Protein AF-D7GYG3-F1 (afdb_monomer)

Foldseek 3Di:
DPPPPVPPPLAVVLVVPDPDDDDDDDQDPCVQCDDDDNVSNLVCLLVSLLVVLVVVVVVVVVPDQADEQEAAASGLFSLLSVLLNNPPDAHAEYERQQYFCVPPVPPDSSRGAAQNSHLFYEYEAQQDPPGGPPDDRTQEYEQEVLRRAAAQLVPDPCNRVVRRVVSSVLQSLQSHDPQFFWWAADQASVCVVVPNGDHDPPIFGDHDPTDRVDGHYTYTYFANDPVTRDHRDDDDPVVRVVVNVVVVVVVVVVVVVVVVVVCPVVVVVVVVVVVVVVVVVVVVVVVVVVVVVVVVVPPPD

InterPro domains:
  IPR000734 Triacylglycerol lipase family [PTHR11610] (16-258)
  IPR013818 Lipase [PF00151] (16-209)
  IPR029058 Alpha/Beta hydrolase fold [G3DSA:3.40.50.1820] (3-229)
  IPR029058 Alpha/Beta hydrolase fold [SSF53474] (8-229)

Structure (mmCIF, N/CA/C/O backbone):
data_AF-D7GYG3-F1
#
_entry.id   AF-D7GYG3-F1
#
loop_
_atom_site.group_PDB
_atom_site.id
_atom_site.type_symbol
_atom_site.label_atom_id
_atom_site.label_alt_id
_atom_site.label_comp_id
_atom_site.label_asym_id
_atom_site.label_entity_id
_atom_site.label_seq_id
_atom_site.pdbx_PDB_ins_code
_atom_site.Cartn_x
_atom_site.Cartn_y
_atom_site.Cartn_z
_atom_site.occupancy
_atom_site.B_iso_or_equiv
_atom_site.auth_seq_id
_atom_site.auth_comp_id
_atom_site.auth_asym_id
_atom_site.auth_atom_id
_atom_site.pdbx_PDB_model_num
ATOM 1 N N . MET A 1 1 ? -2.012 -31.570 -11.028 1.00 30.88 1 MET A N 1
ATOM 2 C CA . MET A 1 1 ? -1.372 -31.302 -9.724 1.00 30.88 1 MET A CA 1
ATOM 3 C C . MET A 1 1 ? -0.830 -29.876 -9.708 1.00 30.88 1 MET A C 1
ATOM 5 O O . MET A 1 1 ? 0.334 -29.675 -9.998 1.00 30.88 1 MET A O 1
ATOM 9 N N . ALA A 1 2 ? -1.675 -28.885 -9.413 1.00 27.16 2 ALA A N 1
ATOM 10 C CA . ALA A 1 2 ? -1.250 -27.505 -9.163 1.00 27.16 2 ALA A CA 1
ATOM 11 C C . ALA A 1 2 ? -1.462 -27.238 -7.668 1.00 27.16 2 ALA A C 1
ATOM 13 O O . ALA A 1 2 ? -2.476 -26.688 -7.255 1.00 27.16 2 ALA A O 1
ATOM 14 N N . LYS A 1 3 ? -0.563 -27.805 -6.857 1.00 25.56 3 LYS A N 1
ATOM 15 C CA . LYS A 1 3 ? -0.575 -27.739 -5.388 1.00 25.56 3 LYS A CA 1
ATOM 16 C C . LYS A 1 3 ? 0.488 -26.781 -4.844 1.00 25.56 3 LYS A C 1
ATOM 18 O O . LYS A 1 3 ? 0.794 -26.824 -3.663 1.00 25.56 3 LYS A O 1
ATOM 23 N N . GLU A 1 4 ? 0.996 -25.892 -5.687 1.00 29.58 4 GLU A N 1
ATOM 24 C CA . GLU A 1 4 ? 1.681 -24.684 -5.248 1.00 29.58 4 GLU A CA 1
ATOM 25 C C . GLU A 1 4 ? 0.689 -23.539 -5.391 1.00 29.58 4 GLU A C 1
ATOM 27 O O . GLU A 1 4 ? 0.629 -22.827 -6.393 1.00 29.58 4 GLU A O 1
ATOM 32 N N . ALA A 1 5 ? -0.160 -23.402 -4.373 1.00 32.31 5 ALA A N 1
ATOM 33 C CA . ALA A 1 5 ? -0.683 -22.092 -4.055 1.00 32.31 5 ALA A CA 1
ATOM 34 C C . ALA A 1 5 ? 0.545 -21.193 -3.878 1.00 32.31 5 ALA A C 1
ATOM 36 O O . ALA A 1 5 ? 1.313 -21.396 -2.939 1.00 32.31 5 ALA A O 1
ATOM 37 N N . LEU A 1 6 ? 0.757 -20.256 -4.807 1.00 37.16 6 LEU A N 1
ATOM 38 C CA . LEU A 1 6 ? 1.587 -19.075 -4.581 1.00 37.16 6 LEU A CA 1
ATOM 39 C C . LEU A 1 6 ? 1.311 -18.632 -3.141 1.00 37.16 6 LEU A C 1
ATOM 41 O O . LEU A 1 6 ? 0.162 -18.302 -2.859 1.00 37.16 6 LEU A O 1
ATOM 45 N N . ASN A 1 7 ? 2.296 -18.753 -2.243 1.00 39.91 7 ASN A N 1
ATOM 46 C CA . ASN A 1 7 ? 2.179 -18.515 -0.801 1.00 39.91 7 ASN A CA 1
ATOM 47 C C . ASN A 1 7 ? 1.181 -17.382 -0.508 1.00 39.91 7 ASN A C 1
ATOM 49 O O . ASN A 1 7 ? 1.524 -16.208 -0.618 1.00 39.91 7 ASN A O 1
ATOM 53 N N . ILE A 1 8 ? -0.064 -17.723 -0.151 1.00 43.16 8 ILE A N 1
ATOM 54 C CA . ILE A 1 8 ? -1.188 -16.766 -0.068 1.00 43.16 8 ILE A CA 1
ATOM 55 C C . ILE A 1 8 ? -0.987 -15.742 1.064 1.00 43.16 8 ILE A C 1
ATOM 57 O O . ILE A 1 8 ? -1.823 -14.872 1.288 1.00 43.16 8 ILE A O 1
ATOM 61 N N . ARG A 1 9 ? 0.111 -15.811 1.824 1.00 58.97 9 ARG A N 1
ATOM 62 C CA . ARG A 1 9 ? 0.309 -14.978 3.009 1.00 58.97 9 ARG A CA 1
ATOM 63 C C . ARG A 1 9 ? 1.782 -14.617 3.207 1.00 58.97 9 ARG A C 1
ATOM 65 O O . ARG A 1 9 ? 2.365 -15.097 4.175 1.00 58.97 9 ARG A O 1
ATOM 72 N N . PRO A 1 10 ? 2.354 -13.713 2.391 1.00 60.81 10 PRO A N 1
ATOM 73 C CA . PRO A 1 10 ? 3.654 -13.104 2.683 1.00 60.81 10 PRO A CA 1
ATOM 74 C C . PRO A 1 10 ? 3.589 -12.187 3.918 1.00 60.81 10 PRO A C 1
ATOM 76 O O . PRO A 1 10 ? 4.437 -11.343 4.102 1.00 60.81 10 PRO A O 1
ATOM 79 N N . PHE A 1 11 ? 2.525 -12.238 4.718 1.00 70.75 11 PHE A N 1
ATOM 80 C CA . PHE A 1 11 ? 2.392 -11.435 5.928 1.00 70.75 11 PHE A CA 1
ATOM 81 C C . PHE A 1 11 ? 2.518 -12.291 7.184 1.00 70.75 11 PHE A C 1
ATOM 83 O O . PHE A 1 11 ? 2.882 -11.777 8.236 1.00 70.75 11 PHE A O 1
ATOM 90 N N . ILE A 1 12 ? 2.160 -13.581 7.111 1.00 70.31 12 ILE A N 1
ATOM 91 C CA . ILE A 1 12 ? 2.126 -14.439 8.299 1.00 70.31 12 ILE A CA 1
ATOM 92 C C . ILE A 1 12 ? 3.542 -14.586 8.867 1.00 70.31 12 ILE A C 1
ATOM 94 O O . ILE A 1 12 ? 3.750 -14.113 9.982 1.00 70.31 12 ILE A O 1
ATOM 98 N N . PRO A 1 13 ? 4.518 -15.173 8.149 1.00 70.50 13 PRO A N 1
ATOM 99 C CA . PRO A 1 13 ? 5.874 -15.333 8.681 1.00 70.50 13 PRO A CA 1
ATOM 100 C C . PRO A 1 13 ? 6.480 -14.030 9.228 1.00 70.50 13 PRO A C 1
ATOM 102 O O . PRO A 1 13 ? 7.143 -14.018 10.261 1.00 70.50 13 PRO A O 1
ATOM 105 N N . GLU A 1 14 ? 6.205 -12.923 8.555 1.00 77.81 14 GLU A N 1
ATOM 106 C CA . GLU A 1 14 ? 6.767 -11.603 8.785 1.00 77.81 14 GLU A CA 1
ATOM 107 C C . GLU A 1 14 ? 6.197 -10.977 10.060 1.00 77.81 14 GLU A C 1
ATOM 109 O O . GLU A 1 14 ? 6.961 -10.505 10.904 1.00 77.81 14 GLU A O 1
ATOM 114 N N . TYR A 1 15 ? 4.874 -11.032 10.262 1.00 77.56 15 TYR A N 1
ATOM 115 C CA . TYR A 1 15 ? 4.258 -10.586 11.513 1.00 77.56 15 TYR A CA 1
ATOM 116 C C . TYR A 1 15 ? 4.543 -11.542 12.681 1.00 77.56 15 TYR A C 1
ATOM 118 O O . TYR A 1 15 ? 4.686 -11.064 13.804 1.00 77.56 15 TYR A O 1
ATOM 126 N N . PHE A 1 16 ? 4.682 -12.854 12.450 1.00 74.69 16 PHE A N 1
ATOM 127 C CA . PHE A 1 16 ? 5.069 -13.815 13.498 1.00 74.69 16 PHE A CA 1
ATOM 128 C C . PHE A 1 16 ? 6.505 -13.606 13.997 1.00 74.69 16 PHE A C 1
ATOM 130 O O . PHE A 1 16 ? 6.794 -13.884 15.157 1.00 74.69 16 PHE A O 1
ATOM 137 N N . ASN A 1 17 ? 7.393 -13.077 13.153 1.00 73.19 17 ASN A N 1
ATOM 138 C CA . ASN A 1 17 ? 8.755 -12.715 13.545 1.00 73.19 17 ASN A CA 1
ATOM 139 C C . ASN A 1 17 ? 8.835 -11.411 14.357 1.00 73.19 17 ASN A C 1
ATOM 141 O O . ASN A 1 17 ? 9.921 -11.021 14.793 1.00 73.19 17 ASN A O 1
ATOM 145 N N . ARG A 1 18 ? 7.713 -10.713 14.573 1.00 74.38 18 ARG A N 1
ATOM 146 C CA . ARG A 1 18 ? 7.681 -9.521 15.423 1.00 74.38 18 ARG A CA 1
ATOM 147 C C . ARG A 1 18 ? 7.576 -9.893 16.896 1.00 74.38 18 ARG A C 1
ATOM 149 O O . ARG A 1 18 ? 6.973 -10.884 17.279 1.00 74.38 18 ARG A O 1
ATOM 156 N N . THR A 1 19 ? 8.079 -8.999 17.738 1.00 63.03 19 THR A N 1
ATOM 157 C CA . THR A 1 19 ? 7.968 -9.072 19.202 1.00 63.03 19 THR A CA 1
ATOM 158 C C . THR A 1 19 ? 6.671 -8.461 19.749 1.00 63.03 19 THR A C 1
ATOM 160 O O . THR A 1 19 ? 6.527 -8.319 20.960 1.00 63.03 19 THR A O 1
ATOM 163 N N . THR A 1 20 ? 5.749 -8.029 18.881 1.00 74.38 20 THR A N 1
ATOM 164 C CA . THR A 1 20 ? 4.508 -7.341 19.270 1.00 74.38 20 THR A CA 1
ATOM 165 C C . THR A 1 20 ? 3.319 -8.290 19.190 1.00 74.38 20 THR A C 1
ATOM 167 O O . THR A 1 20 ? 3.094 -8.886 18.140 1.00 74.38 20 THR A O 1
ATOM 170 N N . ASP A 1 21 ? 2.520 -8.358 20.254 1.00 82.44 21 ASP A N 1
ATOM 171 C CA . ASP A 1 21 ? 1.259 -9.101 20.249 1.00 82.44 21 ASP A CA 1
ATOM 172 C C . ASP A 1 21 ? 0.238 -8.417 19.326 1.00 82.44 21 ASP A C 1
ATOM 174 O O . ASP A 1 21 ? -0.153 -7.264 19.539 1.00 82.44 21 ASP A O 1
ATOM 178 N N . LEU A 1 22 ? -0.195 -9.126 18.281 1.00 87.12 22 LEU A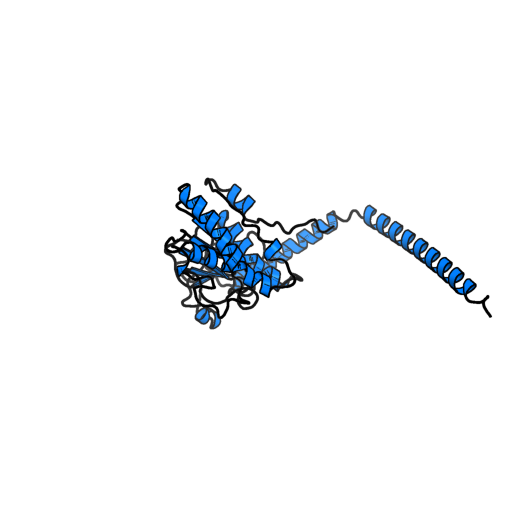 N 1
ATOM 179 C CA . LEU A 1 22 ? -1.141 -8.644 17.275 1.00 87.12 22 LEU A CA 1
ATOM 180 C C . LEU A 1 22 ? -2.255 -9.669 17.060 1.00 87.12 22 LEU A C 1
ATOM 182 O O . LEU A 1 22 ? -2.010 -10.873 17.013 1.00 87.12 22 LEU A O 1
ATOM 186 N N . ASN A 1 23 ? -3.476 -9.180 16.846 1.00 90.19 23 ASN A N 1
ATOM 187 C CA . ASN A 1 23 ? -4.570 -10.002 16.337 1.00 90.19 23 ASN A CA 1
ATOM 188 C C . ASN A 1 23 ? -4.650 -9.816 14.820 1.00 90.19 23 ASN A C 1
ATOM 190 O O . ASN A 1 23 ? -4.898 -8.706 14.352 1.00 90.19 23 ASN A O 1
ATOM 194 N N . ILE A 1 24 ? -4.444 -10.893 14.063 1.00 89.19 24 ILE A N 1
ATOM 195 C CA . ILE A 1 24 ? -4.445 -10.864 12.596 1.00 89.19 24 ILE A CA 1
ATOM 196 C C . ILE A 1 24 ? -5.685 -11.593 12.087 1.00 89.19 24 ILE A C 1
ATOM 198 O O . ILE A 1 24 ? -5.862 -12.786 12.335 1.00 89.19 24 ILE A O 1
ATOM 202 N N . PHE A 1 25 ? -6.526 -10.878 11.342 1.00 92.25 25 PHE A N 1
ATOM 203 C CA . PHE A 1 25 ? -7.735 -11.416 10.726 1.00 92.25 25 PHE A CA 1
ATOM 204 C C . PHE A 1 25 ? -7.576 -11.426 9.207 1.00 92.25 25 PHE A C 1
ATOM 206 O O . PHE A 1 25 ? -7.283 -10.397 8.602 1.00 92.25 25 PHE A O 1
ATOM 213 N N . PHE A 1 26 ? -7.795 -12.585 8.588 1.00 92.12 26 PHE A N 1
ATOM 214 C CA . PHE A 1 26 ? -7.848 -12.711 7.133 1.00 92.12 26 PHE A CA 1
ATOM 215 C C . PHE A 1 26 ? -9.305 -12.729 6.683 1.00 92.12 26 PHE A C 1
ATOM 217 O O . PHE A 1 26 ? -10.064 -13.611 7.080 1.00 92.12 26 PHE A O 1
ATOM 224 N N . VAL A 1 27 ? -9.681 -11.769 5.840 1.00 94.38 27 VAL A N 1
ATOM 225 C CA . VAL A 1 27 ? -11.000 -11.733 5.201 1.00 94.38 27 VAL A CA 1
ATOM 226 C C . VAL A 1 27 ? -10.911 -12.499 3.887 1.00 94.38 27 VAL A C 1
ATOM 228 O O . VAL A 1 27 ? -10.428 -11.978 2.883 1.00 94.38 27 VAL A O 1
ATOM 231 N N . ASP A 1 28 ? -11.341 -13.759 3.904 1.00 93.81 28 ASP A N 1
ATOM 232 C CA . ASP A 1 28 ? -11.442 -14.573 2.694 1.00 93.81 28 ASP A CA 1
ATOM 233 C C . ASP A 1 28 ? -12.795 -14.341 2.018 1.00 93.81 28 ASP A C 1
ATOM 235 O O . ASP A 1 28 ? -13.846 -14.723 2.527 1.00 93.81 28 ASP A O 1
ATOM 239 N N . TRP A 1 29 ? -12.749 -13.705 0.853 1.00 95.06 29 TRP A N 1
ATOM 240 C CA . TRP A 1 29 ? -13.898 -13.471 -0.017 1.00 95.06 29 TRP A CA 1
ATOM 241 C C . TRP A 1 29 ? -13.644 -14.021 -1.428 1.00 95.06 29 TRP A C 1
ATOM 243 O O . TRP A 1 29 ? -14.233 -13.564 -2.408 1.00 95.06 29 TRP A O 1
ATOM 253 N N . SER A 1 30 ? -12.757 -15.017 -1.542 1.00 92.38 30 SER A N 1
ATOM 254 C CA . SER A 1 30 ? -12.329 -15.614 -2.813 1.00 92.38 30 SER A CA 1
ATOM 255 C C . SER A 1 30 ? -13.490 -16.151 -3.656 1.00 92.38 30 SER A C 1
ATOM 257 O O . SER A 1 30 ? -13.464 -16.019 -4.877 1.00 92.38 30 SER A O 1
ATOM 259 N N . SER A 1 31 ? -14.544 -16.677 -3.025 1.00 92.62 31 SER A N 1
ATOM 260 C CA . SER A 1 31 ? -15.763 -17.139 -3.705 1.00 92.62 31 SER A CA 1
ATOM 261 C C . SER A 1 31 ? -16.518 -16.021 -4.434 1.00 92.62 31 SER A C 1
ATOM 263 O O . SER A 1 31 ? -17.165 -16.283 -5.445 1.00 92.62 31 SER A O 1
ATOM 265 N N . LEU A 1 32 ? -16.413 -14.779 -3.952 1.00 93.12 32 LEU A N 1
ATOM 266 C CA . LEU A 1 32 ? -17.045 -13.589 -4.532 1.00 93.12 32 LEU A CA 1
ATOM 267 C C . LEU A 1 32 ? -16.107 -12.810 -5.464 1.00 93.12 32 LEU A C 1
ATOM 269 O O . LEU A 1 32 ? -16.578 -11.995 -6.259 1.00 93.12 32 LEU A O 1
ATOM 273 N N . ALA A 1 33 ? -14.800 -13.062 -5.375 1.00 91.06 33 ALA A N 1
ATOM 274 C CA . ALA A 1 33 ? -13.772 -12.490 -6.243 1.00 91.06 33 ALA A CA 1
ATOM 275 C C . ALA A 1 33 ? -13.412 -13.393 -7.439 1.00 91.06 33 ALA A C 1
ATOM 277 O O . ALA A 1 33 ? -12.619 -12.997 -8.295 1.00 91.06 33 ALA A O 1
ATOM 278 N N . ALA A 1 34 ? -13.945 -14.617 -7.481 1.00 85.31 34 ALA A N 1
ATOM 279 C CA . ALA A 1 34 ? -13.570 -15.621 -8.464 1.00 85.31 34 ALA A CA 1
ATOM 280 C C . ALA A 1 34 ? -13.864 -15.169 -9.904 1.00 85.31 34 ALA A C 1
ATOM 282 O O . ALA A 1 34 ? -14.930 -14.641 -10.226 1.00 85.31 34 ALA A O 1
ATOM 283 N N . GLY A 1 35 ? -12.902 -15.426 -10.792 1.00 82.25 35 GLY A N 1
ATOM 284 C CA . GLY A 1 35 ? -13.083 -15.239 -12.227 1.00 82.25 35 GLY A CA 1
ATOM 285 C C . GLY A 1 35 ? -14.133 -16.195 -12.816 1.00 82.25 35 GLY A C 1
ATOM 286 O O . GLY A 1 35 ? -14.525 -17.171 -12.175 1.00 82.25 35 GLY A O 1
ATOM 287 N N . PRO A 1 36 ? -14.577 -15.953 -14.061 1.00 85.75 36 PRO A N 1
ATOM 288 C CA . PRO A 1 36 ? -13.987 -15.017 -15.025 1.00 85.75 36 PRO A CA 1
ATOM 289 C C . PRO A 1 36 ? -14.586 -13.597 -15.008 1.00 85.75 36 PRO A C 1
ATOM 291 O O . PRO A 1 36 ? -14.090 -12.721 -15.712 1.00 85.75 36 PRO A O 1
ATOM 294 N N . CYS A 1 37 ? -15.652 -13.343 -14.245 1.00 89.25 37 CYS A N 1
ATOM 295 C CA . CYS A 1 37 ? -16.395 -12.083 -14.333 1.00 89.25 37 CYS A CA 1
ATOM 296 C C . CYS A 1 37 ? -15.819 -10.993 -13.411 1.00 89.25 37 CYS A C 1
ATOM 298 O O . CYS A 1 37 ? -16.292 -10.791 -12.294 1.00 89.25 37 CYS A O 1
ATOM 300 N N . TYR A 1 38 ? -14.822 -10.248 -13.897 1.00 91.12 38 TYR A N 1
ATOM 301 C CA . TYR A 1 38 ? -14.222 -9.136 -13.145 1.00 91.12 38 TYR A CA 1
ATOM 302 C C . TYR A 1 38 ? -15.230 -8.049 -12.707 1.00 91.12 38 TYR A C 1
ATOM 304 O O . TYR A 1 38 ? -15.183 -7.653 -11.543 1.00 91.12 38 TYR A O 1
ATOM 312 N N . PRO A 1 39 ? -16.189 -7.594 -13.545 1.00 95.00 39 PRO A N 1
ATOM 313 C CA . PRO A 1 39 ? -17.184 -6.610 -13.106 1.00 95.00 39 PRO A CA 1
ATOM 314 C C . PRO A 1 39 ? -18.043 -7.083 -11.926 1.00 95.00 39 PRO A C 1
ATOM 316 O O . PRO A 1 39 ? -18.411 -6.273 -11.078 1.00 95.00 39 PRO A O 1
ATOM 319 N N . ALA A 1 40 ? -18.332 -8.388 -11.835 1.00 95.25 40 ALA A N 1
ATOM 320 C CA . ALA A 1 40 ? -19.032 -8.945 -10.680 1.00 95.25 40 ALA A CA 1
ATOM 321 C C . ALA A 1 40 ? -18.165 -8.865 -9.416 1.00 95.25 40 ALA A C 1
ATOM 323 O O . ALA A 1 40 ? -18.658 -8.449 -8.374 1.00 95.25 40 ALA A O 1
ATOM 324 N N . ALA A 1 41 ? -16.867 -9.178 -9.513 1.00 95.44 41 ALA A N 1
ATOM 325 C CA . ALA A 1 41 ? -15.939 -9.028 -8.393 1.00 95.44 41 ALA A CA 1
ATOM 326 C C . ALA A 1 41 ? -15.830 -7.565 -7.922 1.00 95.44 41 ALA A C 1
ATOM 328 O O . ALA A 1 41 ? -15.865 -7.317 -6.719 1.00 95.44 41 ALA A O 1
ATOM 329 N N . VAL A 1 42 ? -15.781 -6.598 -8.852 1.00 96.19 42 VAL A N 1
ATOM 330 C CA . VAL A 1 42 ? -15.846 -5.155 -8.541 1.00 96.19 42 VAL A CA 1
ATOM 331 C C . VAL A 1 42 ? -17.129 -4.829 -7.784 1.00 96.19 42 VAL A C 1
ATOM 333 O O . VAL A 1 42 ? -17.063 -4.242 -6.709 1.00 96.19 42 VAL A O 1
ATOM 336 N N . TRP A 1 43 ? -18.291 -5.244 -8.291 1.00 95.62 43 TRP A N 1
ATOM 337 C CA . TRP A 1 43 ? -19.579 -4.996 -7.636 1.00 95.62 43 TRP A CA 1
ATOM 338 C C . TRP A 1 43 ? -19.656 -5.608 -6.229 1.00 95.62 43 TRP A C 1
ATOM 340 O O . TRP A 1 43 ? -20.149 -4.980 -5.290 1.00 95.62 43 TRP A O 1
ATOM 350 N N . ASN A 1 44 ? -19.111 -6.813 -6.063 1.00 97.38 44 ASN A N 1
ATOM 351 C CA . ASN A 1 44 ? -19.110 -7.534 -4.795 1.00 97.38 44 ASN A CA 1
ATOM 352 C C . ASN A 1 44 ? -18.260 -6.855 -3.711 1.00 97.38 44 ASN A C 1
ATOM 354 O O . ASN A 1 44 ? -18.544 -7.063 -2.533 1.00 97.38 44 ASN A O 1
ATOM 358 N N . THR A 1 45 ? -17.271 -6.019 -4.063 1.00 97.69 45 THR A N 1
ATOM 359 C CA . THR A 1 45 ? -16.429 -5.317 -3.070 1.00 97.69 45 THR A CA 1
ATOM 360 C C . THR A 1 45 ? -17.245 -4.517 -2.058 1.00 97.69 45 THR A C 1
ATOM 362 O O . THR A 1 45 ? -16.921 -4.540 -0.873 1.00 97.69 45 THR A O 1
ATOM 365 N N . ARG A 1 46 ? -18.348 -3.888 -2.486 1.00 97.38 46 ARG A N 1
ATOM 366 C CA . ARG A 1 46 ? -19.267 -3.168 -1.595 1.00 97.38 46 ARG A CA 1
ATOM 367 C C . ARG A 1 46 ? -19.902 -4.096 -0.565 1.00 97.38 46 ARG A C 1
ATOM 369 O O . ARG A 1 46 ? -19.824 -3.828 0.629 1.00 97.38 46 ARG A O 1
ATOM 376 N N . HIS A 1 47 ? -20.486 -5.200 -1.028 1.00 97.75 47 HIS A N 1
ATOM 377 C CA . HIS A 1 47 ? -21.138 -6.169 -0.150 1.00 97.75 47 HIS A CA 1
ATOM 378 C C . HIS A 1 47 ? -20.144 -6.780 0.845 1.00 97.75 47 HIS A C 1
ATOM 380 O O . HIS A 1 47 ? -20.421 -6.865 2.038 1.00 97.75 47 HIS A O 1
ATOM 386 N N . VAL A 1 48 ? -18.945 -7.142 0.379 1.00 98.38 48 VAL A N 1
ATOM 387 C CA . VAL A 1 48 ? -17.901 -7.676 1.262 1.00 98.38 48 VAL A CA 1
ATOM 388 C C . VAL A 1 48 ? -17.416 -6.619 2.254 1.00 98.38 48 VAL A C 1
ATOM 390 O O . VAL A 1 48 ? -17.177 -6.952 3.413 1.00 98.38 48 VAL A O 1
ATOM 393 N N . GLY A 1 49 ? -17.308 -5.354 1.845 1.00 98.50 49 GLY A N 1
ATOM 394 C CA . GLY A 1 49 ? -16.981 -4.242 2.736 1.00 98.50 49 GLY A CA 1
ATOM 395 C C . GLY A 1 49 ? -18.001 -4.066 3.866 1.00 98.50 49 GLY A C 1
ATOM 396 O O . GLY A 1 49 ? -17.610 -3.980 5.027 1.00 98.50 49 GLY A O 1
ATOM 397 N N . GLU A 1 50 ? -19.297 -4.117 3.551 1.00 98.12 50 GLU A N 1
ATOM 398 C CA . GLU A 1 50 ? -20.396 -4.067 4.532 1.00 98.12 50 GLU A CA 1
ATOM 399 C C . GLU A 1 50 ? -20.420 -5.285 5.474 1.00 98.12 50 GLU A C 1
ATOM 401 O O . GLU A 1 50 ? -20.750 -5.168 6.653 1.00 98.12 50 GLU A O 1
ATOM 406 N N . CYS A 1 51 ? -20.065 -6.479 4.993 1.00 98.25 51 CYS A N 1
ATOM 407 C CA . CYS A 1 51 ? -19.914 -7.647 5.867 1.00 98.25 51 CYS A CA 1
ATOM 408 C C . CYS A 1 51 ? -18.668 -7.536 6.756 1.00 98.25 51 CYS A C 1
ATOM 410 O O . CYS A 1 51 ? -18.691 -7.896 7.932 1.00 98.25 51 CYS A O 1
ATOM 412 N N . THR A 1 52 ? -17.572 -7.020 6.205 1.00 98.56 52 THR A N 1
ATOM 413 C CA . THR A 1 52 ? -16.305 -6.857 6.925 1.00 98.56 52 THR A CA 1
ATOM 414 C C . THR A 1 52 ? -16.415 -5.773 7.996 1.00 98.56 52 THR A C 1
ATOM 416 O O . THR A 1 52 ? -15.831 -5.920 9.069 1.00 98.56 52 THR A O 1
ATOM 419 N N . SER A 1 53 ? -17.198 -4.714 7.766 1.00 98.50 53 SER A N 1
ATOM 420 C CA . SER A 1 53 ? -17.427 -3.672 8.771 1.00 98.50 53 SER A CA 1
ATOM 421 C C . SER A 1 53 ? -18.105 -4.213 10.027 1.00 98.50 53 SER A C 1
ATOM 423 O O . SER A 1 53 ? -17.734 -3.792 11.116 1.00 98.50 53 SER A O 1
ATOM 425 N N . GLN A 1 54 ? -18.990 -5.209 9.917 1.00 98.31 54 GLN A N 1
ATOM 426 C CA . GLN A 1 54 ? -19.607 -5.865 11.079 1.00 98.31 54 GLN A CA 1
ATOM 427 C C . GLN A 1 54 ? -18.564 -6.580 11.953 1.00 98.31 54 GLN A C 1
ATOM 429 O O . GLN A 1 54 ? -18.616 -6.511 13.182 1.00 98.31 54 GLN A O 1
ATOM 434 N N . LEU A 1 55 ? -17.567 -7.227 11.335 1.00 97.38 55 LEU A N 1
ATOM 435 C CA . LEU A 1 55 ? -16.436 -7.808 12.066 1.00 97.38 55 LEU A CA 1
ATOM 436 C C . LEU A 1 55 ? -15.607 -6.716 12.757 1.00 97.38 55 LEU A C 1
ATOM 438 O O . LEU A 1 55 ? -15.268 -6.850 13.933 1.00 97.38 55 LEU A O 1
ATOM 442 N N . VAL A 1 56 ? -15.286 -5.635 12.043 1.00 98.25 56 VAL A N 1
ATOM 443 C CA . VAL A 1 56 ? -14.503 -4.513 12.586 1.00 98.25 56 VAL A CA 1
ATOM 444 C C . VAL A 1 56 ? -15.236 -3.830 13.743 1.00 98.25 56 VAL A C 1
ATOM 446 O O . VAL A 1 56 ? -14.624 -3.537 14.770 1.00 98.25 56 VAL A O 1
ATOM 449 N N . GLU A 1 57 ? -16.545 -3.631 13.614 1.00 97.75 57 GLU A N 1
ATOM 450 C CA . GLU A 1 57 ? -17.405 -3.097 14.665 1.00 97.75 57 GLU A CA 1
ATOM 451 C C . GLU A 1 57 ? -17.370 -3.997 15.900 1.00 97.75 57 GLU A C 1
ATOM 453 O O . GLU A 1 57 ? -17.128 -3.510 17.005 1.00 97.75 57 GLU A O 1
ATOM 458 N N . ARG A 1 58 ? -17.465 -5.320 15.721 1.00 97.44 58 ARG A N 1
ATOM 459 C CA . ARG A 1 58 ? -17.370 -6.256 16.843 1.00 97.44 58 ARG A CA 1
ATOM 460 C C . ARG A 1 58 ? -16.003 -6.224 17.527 1.00 97.44 58 ARG A C 1
ATOM 462 O O . ARG A 1 58 ? -15.923 -6.253 18.753 1.00 97.44 58 ARG A O 1
ATOM 469 N N . ILE A 1 59 ? -14.920 -6.145 16.757 1.00 96.19 59 ILE A N 1
ATOM 470 C CA . ILE A 1 59 ? -13.551 -6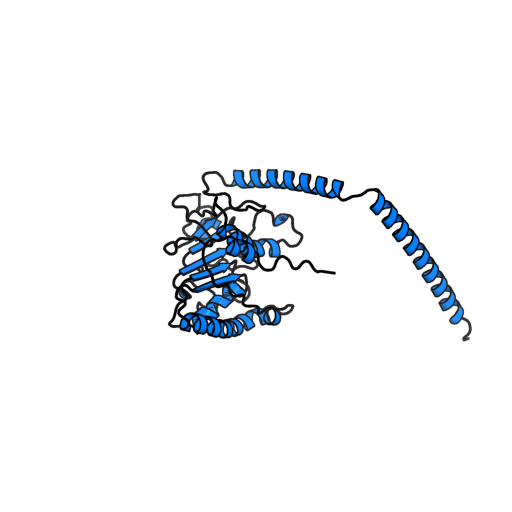.032 17.287 1.00 96.19 59 ILE A CA 1
ATOM 471 C C . ILE A 1 59 ? -13.389 -4.734 18.097 1.00 96.19 59 ILE A C 1
ATOM 473 O O . ILE A 1 59 ? -12.800 -4.741 19.181 1.00 96.19 59 ILE A O 1
ATOM 477 N N . LYS A 1 60 ? -13.959 -3.628 17.612 1.00 96.12 60 LYS A N 1
ATOM 478 C CA . LYS A 1 60 ? -14.006 -2.343 18.321 1.00 96.12 60 LYS A CA 1
ATOM 479 C C . LYS A 1 60 ? -14.803 -2.439 19.626 1.00 96.12 60 LYS A C 1
ATOM 481 O O . LYS A 1 60 ? -14.328 -1.949 20.648 1.00 96.12 60 LYS A O 1
ATOM 486 N N . GLU A 1 61 ? -15.977 -3.072 19.627 1.00 96.81 61 GLU A N 1
ATOM 487 C CA . GLU A 1 61 ? -16.794 -3.281 20.838 1.00 96.81 61 GLU A CA 1
ATOM 488 C C . GLU A 1 61 ? -16.054 -4.076 21.920 1.00 96.81 61 GLU A C 1
ATOM 490 O O . GLU A 1 61 ? -16.225 -3.817 23.110 1.00 96.81 61 GLU A O 1
ATOM 495 N N . LEU A 1 62 ? -15.187 -5.005 21.511 1.00 96.31 62 LEU A N 1
ATOM 496 C CA . LEU A 1 62 ? -14.307 -5.759 22.409 1.00 96.31 62 LEU A CA 1
ATOM 497 C C . LEU A 1 62 ? -13.123 -4.930 22.946 1.00 96.31 62 LEU A C 1
ATOM 499 O O . LEU A 1 62 ? -12.316 -5.438 23.721 1.00 96.31 62 LEU A O 1
ATOM 503 N N . GLY A 1 63 ? -13.023 -3.651 22.572 1.00 94.69 63 GLY A N 1
ATOM 504 C CA . GLY A 1 63 ? -12.063 -2.693 23.115 1.00 94.69 63 GLY A CA 1
ATOM 505 C C . GLY A 1 63 ? -10.855 -2.407 22.223 1.00 94.69 63 GLY A C 1
ATOM 506 O O . GLY A 1 63 ? -9.951 -1.686 22.654 1.00 94.69 63 GLY A O 1
ATOM 507 N N . ALA A 1 64 ? -10.812 -2.927 20.992 1.00 93.94 64 ALA A N 1
ATOM 508 C CA . ALA A 1 64 ? -9.729 -2.617 20.064 1.00 93.94 64 ALA A CA 1
ATOM 509 C C . ALA A 1 64 ? -9.771 -1.140 19.637 1.00 93.94 64 ALA A C 1
ATOM 511 O O . ALA A 1 64 ? -10.782 -0.643 19.146 1.00 93.94 64 ALA A O 1
ATOM 512 N N . LYS A 1 65 ? -8.643 -0.439 19.802 1.00 88.44 65 LYS A N 1
ATOM 513 C CA . LYS A 1 65 ? -8.506 0.987 19.446 1.00 88.44 65 LYS A CA 1
ATOM 514 C C . LYS A 1 65 ? -7.602 1.242 18.243 1.00 88.44 65 LYS A C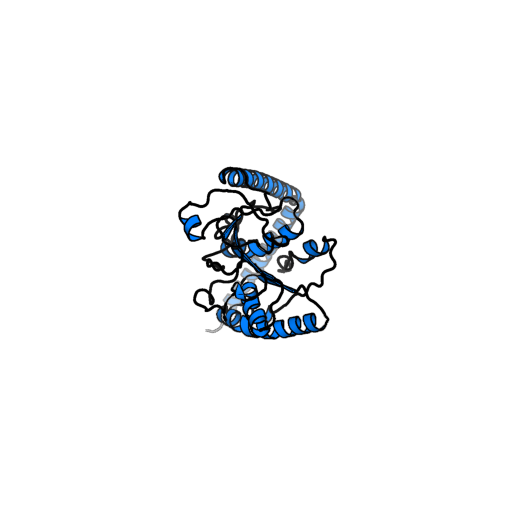 1
ATOM 516 O O . LYS A 1 65 ? -7.742 2.281 17.614 1.00 88.44 65 LYS A O 1
ATOM 521 N N . ASN A 1 66 ? -6.699 0.307 17.943 1.00 93.06 66 ASN A N 1
ATOM 522 C CA . ASN A 1 66 ? -5.683 0.415 16.896 1.00 93.06 66 ASN A CA 1
ATOM 523 C C . ASN A 1 66 ? -5.985 -0.570 15.764 1.00 93.06 66 ASN A C 1
ATOM 525 O O . ASN A 1 66 ? -5.321 -1.595 15.639 1.00 93.06 66 ASN A O 1
ATOM 529 N N . ILE A 1 67 ? -7.024 -0.284 14.981 1.00 97.56 67 ILE A N 1
ATOM 530 C CA . ILE A 1 67 ? -7.446 -1.146 13.871 1.00 97.56 67 ILE A CA 1
ATOM 531 C C . ILE A 1 67 ? -6.751 -0.675 12.592 1.00 97.56 67 ILE A C 1
ATOM 533 O O . ILE A 1 67 ? -6.846 0.498 12.226 1.00 97.56 67 ILE A O 1
ATOM 537 N N . HIS A 1 68 ? -6.051 -1.596 11.929 1.00 97.75 68 HIS A N 1
ATOM 538 C CA . HIS A 1 68 ? -5.347 -1.369 10.668 1.00 97.75 68 HIS A CA 1
ATOM 539 C C . HIS A 1 68 ? -5.911 -2.308 9.605 1.00 97.75 68 HIS A C 1
ATOM 541 O O . HIS A 1 68 ? -5.818 -3.526 9.742 1.00 97.75 68 HIS A O 1
ATOM 547 N N . LEU A 1 69 ? -6.517 -1.742 8.564 1.00 98.38 69 LEU A N 1
ATOM 548 C CA . LEU A 1 69 ? -6.980 -2.505 7.408 1.00 98.38 69 LEU A CA 1
ATOM 549 C C . LEU A 1 69 ? -5.898 -2.496 6.329 1.00 98.38 69 LEU A C 1
ATOM 551 O O . LEU A 1 69 ? -5.401 -1.434 5.961 1.00 98.38 69 LEU A O 1
ATOM 555 N N . ILE A 1 70 ? -5.553 -3.664 5.798 1.00 98.12 70 ILE A N 1
ATOM 556 C CA . ILE A 1 70 ? -4.597 -3.806 4.697 1.00 98.12 70 ILE A CA 1
ATOM 557 C C . ILE A 1 70 ? -5.336 -4.472 3.543 1.00 98.12 70 ILE A C 1
ATOM 559 O O . ILE A 1 70 ? -5.893 -5.557 3.708 1.00 98.12 70 ILE A O 1
ATOM 563 N N . GLY A 1 71 ? -5.360 -3.819 2.385 1.00 97.62 71 GLY A N 1
ATOM 564 C CA . GLY A 1 71 ? -6.096 -4.292 1.220 1.00 97.62 71 GLY A CA 1
ATOM 565 C C . GLY A 1 71 ? -5.226 -4.317 -0.027 1.00 97.62 71 GLY A C 1
ATOM 566 O O . GLY A 1 71 ? -4.600 -3.317 -0.353 1.00 97.62 71 GLY A O 1
ATOM 567 N N . PHE A 1 72 ? -5.212 -5.442 -0.745 1.00 96.50 72 PHE A N 1
ATOM 568 C CA . PHE A 1 72 ? -4.506 -5.595 -2.021 1.00 96.50 72 PHE A CA 1
ATOM 569 C C . PHE A 1 72 ? -5.475 -5.601 -3.202 1.00 96.50 72 PHE A C 1
ATOM 571 O O . PHE A 1 72 ? -6.504 -6.276 -3.133 1.00 96.50 72 PHE A O 1
ATOM 578 N N . SER A 1 73 ? -5.145 -4.909 -4.298 1.00 95.81 73 SER A N 1
ATOM 579 C CA . SER A 1 73 ? -5.942 -4.922 -5.533 1.00 95.81 73 SER A CA 1
ATOM 580 C C . SER A 1 73 ? -7.389 -4.458 -5.287 1.00 95.81 73 SER A C 1
ATOM 582 O O . SER A 1 73 ? -7.605 -3.382 -4.726 1.00 95.81 73 SER A O 1
ATOM 584 N N . LEU A 1 74 ? -8.399 -5.263 -5.648 1.00 96.88 74 LEU A N 1
ATOM 585 C CA . LEU A 1 74 ? -9.802 -5.028 -5.283 1.00 96.88 74 LEU A CA 1
ATOM 586 C C . LEU A 1 74 ? -10.003 -4.927 -3.766 1.00 96.88 74 LEU A C 1
ATOM 588 O O . LEU A 1 74 ? -10.837 -4.153 -3.313 1.00 96.88 74 LEU A O 1
ATOM 592 N N . GLY A 1 75 ? -9.213 -5.656 -2.975 1.00 97.62 75 GLY A N 1
ATOM 593 C CA . GLY A 1 75 ? -9.193 -5.539 -1.520 1.00 97.62 75 GLY A CA 1
ATOM 594 C C . GLY A 1 75 ? -8.720 -4.165 -1.036 1.00 97.62 75 GLY A C 1
ATOM 595 O O . GLY A 1 75 ? -9.160 -3.717 0.014 1.00 97.62 75 GLY A O 1
ATOM 596 N N . GLY A 1 76 ? -7.867 -3.477 -1.803 1.00 97.44 76 GLY A N 1
ATOM 597 C CA . GLY A 1 76 ? -7.448 -2.100 -1.520 1.00 97.44 76 GLY A CA 1
ATOM 598 C C . GLY A 1 76 ? -8.592 -1.102 -1.677 1.00 97.44 76 GLY A C 1
ATOM 599 O O . GLY A 1 76 ? -8.703 -0.182 -0.883 1.00 97.44 76 GLY A O 1
ATOM 600 N N . GLN A 1 77 ? -9.479 -1.323 -2.650 1.00 98.25 77 GLN A N 1
ATOM 601 C CA . GLN A 1 77 ? -10.706 -0.534 -2.807 1.00 98.25 77 GLN A CA 1
ATOM 602 C C . GLN A 1 77 ? -11.784 -0.946 -1.797 1.00 98.25 77 GLN A C 1
ATOM 604 O O . GLN A 1 77 ? -12.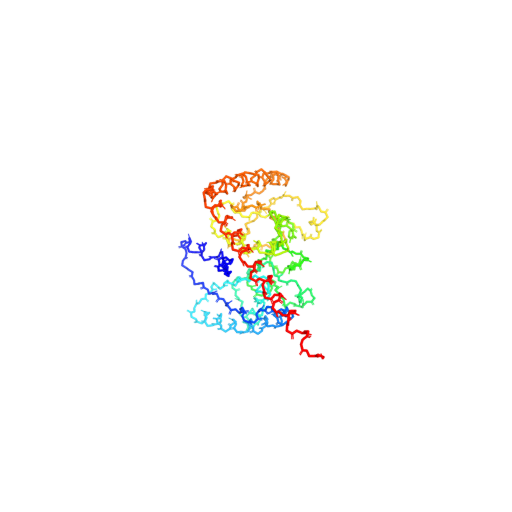544 -0.118 -1.311 1.00 98.25 77 GLN A O 1
ATOM 609 N N . LEU A 1 78 ? -11.830 -2.228 -1.433 1.00 98.44 78 LEU A N 1
ATOM 610 C CA . LEU A 1 78 ? -12.779 -2.782 -0.469 1.00 98.44 78 LEU A CA 1
ATOM 611 C C . LEU A 1 78 ? -12.709 -2.089 0.899 1.00 98.44 78 LEU A C 1
ATOM 613 O O . LEU A 1 78 ? -13.746 -1.909 1.537 1.00 98.44 78 LEU A O 1
ATOM 617 N N . THR A 1 79 ? -11.521 -1.665 1.343 1.00 98.56 79 THR A N 1
ATOM 618 C CA . THR A 1 79 ? -11.346 -0.966 2.629 1.00 98.56 79 THR A CA 1
ATOM 619 C C . THR A 1 79 ? -12.127 0.351 2.709 1.00 98.56 79 THR A C 1
ATOM 621 O O . THR A 1 79 ? -12.581 0.688 3.802 1.00 98.56 79 THR A O 1
ATOM 624 N N . ASN A 1 80 ? -12.381 1.037 1.585 1.00 98.38 80 ASN A N 1
ATOM 625 C CA . ASN A 1 80 ? -13.271 2.205 1.524 1.00 98.38 80 ASN A CA 1
ATOM 626 C C . ASN A 1 80 ? -14.696 1.845 1.948 1.00 98.38 80 ASN A C 1
ATOM 628 O O . ASN A 1 80 ? -15.289 2.512 2.791 1.00 98.38 80 ASN A O 1
ATOM 632 N N . PHE A 1 81 ? -15.243 0.745 1.427 1.00 98.69 81 PHE A N 1
ATOM 633 C CA . PHE A 1 81 ? -16.591 0.307 1.790 1.00 98.69 81 PHE A CA 1
ATOM 634 C C . PHE A 1 81 ? -16.685 -0.110 3.263 1.00 98.69 81 PHE A C 1
ATOM 636 O O . PHE A 1 81 ? -17.705 0.150 3.902 1.00 98.69 81 PHE A O 1
ATOM 643 N N . VAL A 1 82 ? -15.610 -0.675 3.829 1.00 98.81 82 VAL A N 1
ATOM 644 C CA . VAL A 1 82 ? -15.519 -0.929 5.278 1.00 98.81 82 VAL A CA 1
ATOM 645 C C . VAL A 1 82 ? -15.568 0.386 6.054 1.00 98.81 82 VAL A C 1
ATOM 647 O O . VAL A 1 82 ? -16.367 0.521 6.977 1.00 98.81 82 VAL A O 1
ATOM 650 N N . ALA A 1 83 ? -14.743 1.365 5.675 1.00 98.50 83 ALA A N 1
ATOM 651 C CA . ALA A 1 83 ? -14.686 2.673 6.321 1.00 98.50 83 ALA A CA 1
ATOM 652 C C . ALA A 1 83 ? -16.020 3.427 6.244 1.00 98.50 83 ALA A C 1
ATOM 654 O O . ALA A 1 83 ? -16.496 3.952 7.252 1.00 98.50 83 ALA A O 1
ATOM 655 N N . ASN A 1 84 ? -16.662 3.433 5.076 1.00 98.25 84 ASN A N 1
ATOM 656 C CA . ASN A 1 84 ? -17.933 4.118 4.855 1.00 98.25 84 ASN A CA 1
ATOM 657 C C . ASN A 1 84 ? -19.055 3.529 5.710 1.00 98.25 84 ASN A C 1
ATOM 659 O O . ASN A 1 84 ? -19.814 4.285 6.316 1.00 98.25 84 ASN A O 1
ATOM 663 N N . ALA A 1 85 ? -19.114 2.200 5.831 1.00 98.38 85 ALA A N 1
ATOM 664 C CA . ALA A 1 85 ? -20.085 1.524 6.687 1.00 98.38 85 ALA A CA 1
ATOM 665 C C . ALA A 1 85 ? -19.847 1.759 8.192 1.00 98.38 85 ALA A C 1
ATOM 667 O O . ALA A 1 85 ? -20.774 1.612 8.981 1.00 98.38 85 ALA A O 1
ATOM 668 N N . LEU A 1 86 ? -18.631 2.143 8.598 1.00 98.00 86 LEU A N 1
ATOM 669 C CA . LEU A 1 86 ? -18.281 2.425 9.994 1.00 98.00 86 LEU A CA 1
ATOM 670 C C . LEU A 1 86 ? -18.509 3.886 10.410 1.00 98.00 86 LEU A C 1
ATOM 672 O O . LEU A 1 86 ? -18.378 4.208 11.595 1.00 98.00 86 LEU A O 1
ATOM 676 N N . ARG A 1 87 ? -18.842 4.790 9.479 1.00 96.81 87 ARG A N 1
ATOM 677 C CA . ARG A 1 87 ? -19.014 6.218 9.786 1.00 96.81 87 ARG A CA 1
ATOM 678 C C . ARG A 1 87 ? -20.046 6.435 10.911 1.00 96.81 87 ARG A C 1
ATOM 680 O O . ARG A 1 87 ? -21.088 5.786 10.921 1.00 96.81 87 ARG A O 1
ATOM 687 N N . PRO A 1 88 ? -19.796 7.369 11.851 1.00 96.44 88 PRO A N 1
ATOM 688 C CA . PRO A 1 88 ? -18.711 8.357 11.865 1.00 96.44 88 PRO A CA 1
ATOM 689 C C . PRO A 1 88 ? -17.387 7.847 12.465 1.00 96.44 88 PRO A C 1
ATOM 691 O O . PRO A 1 88 ? -16.454 8.632 12.616 1.00 96.44 88 PRO A O 1
ATOM 694 N N . TYR A 1 89 ? -17.289 6.571 12.846 1.00 96.81 89 TYR A N 1
ATOM 695 C CA . TYR A 1 89 ? -16.043 6.012 13.365 1.00 96.81 89 TYR A CA 1
ATOM 696 C C . TYR A 1 89 ? -15.013 5.842 12.242 1.00 96.81 89 TYR A C 1
ATOM 698 O O . TYR A 1 89 ? -15.331 5.334 11.169 1.00 96.81 89 TYR A O 1
ATOM 706 N N . LYS A 1 90 ? -13.766 6.231 12.519 1.00 97.19 90 LYS A N 1
ATOM 707 C CA . LYS A 1 90 ? -12.617 6.003 11.644 1.00 97.19 90 LYS A CA 1
ATOM 708 C C . LYS A 1 90 ? -11.696 4.954 12.246 1.00 97.19 90 LYS A C 1
ATOM 710 O O . LYS A 1 90 ? -11.343 5.018 13.425 1.00 97.19 90 LYS A O 1
ATOM 715 N N . VAL A 1 91 ? -11.281 3.998 11.419 1.00 98.06 91 VAL A N 1
ATOM 716 C CA . VAL A 1 91 ? -10.191 3.086 11.779 1.00 98.06 91 VAL A CA 1
ATOM 717 C C . VAL A 1 91 ? -8.872 3.855 11.842 1.00 98.06 91 VAL A C 1
ATOM 719 O O . VAL A 1 91 ? -8.705 4.903 11.217 1.00 98.06 91 VAL A O 1
ATOM 722 N N . SER A 1 92 ? -7.912 3.334 12.601 1.00 98.06 92 SER A N 1
ATOM 723 C CA . SER A 1 92 ? -6.653 4.037 12.857 1.00 98.06 92 SER A CA 1
ATOM 724 C C . SER A 1 92 ? -5.759 4.129 11.628 1.00 98.06 92 SER A C 1
ATOM 726 O O . SER A 1 92 ? -4.977 5.071 11.519 1.00 98.06 92 SER A O 1
ATOM 728 N N . ARG A 1 93 ? -5.814 3.125 10.745 1.00 98.50 93 ARG A N 1
ATOM 729 C CA . ARG A 1 93 ? -5.000 3.084 9.531 1.00 98.50 93 ARG A CA 1
ATOM 730 C C . ARG A 1 93 ? -5.643 2.247 8.432 1.00 98.50 93 ARG A C 1
ATOM 732 O O . ARG A 1 93 ? -6.175 1.173 8.713 1.00 98.50 93 ARG A O 1
ATOM 739 N N . ILE A 1 94 ? -5.506 2.690 7.189 1.00 98.88 94 ILE A N 1
ATOM 740 C CA . ILE A 1 94 ? -5.698 1.858 5.999 1.00 98.88 94 ILE A CA 1
ATOM 741 C C . ILE A 1 94 ? -4.399 1.852 5.195 1.00 98.88 94 ILE A C 1
ATOM 743 O O . ILE A 1 94 ? -3.831 2.911 4.952 1.00 98.88 94 ILE A O 1
ATOM 747 N N . THR A 1 95 ? -3.951 0.675 4.759 1.00 98.81 95 THR A N 1
ATOM 748 C CA . THR A 1 95 ? -2.903 0.557 3.742 1.00 98.81 95 THR A CA 1
ATOM 749 C C . THR A 1 95 ? -3.475 -0.028 2.457 1.00 98.81 95 THR A C 1
ATOM 751 O O . THR A 1 95 ? -3.962 -1.162 2.447 1.00 98.81 95 THR A O 1
ATOM 754 N N . GLY A 1 96 ? -3.397 0.745 1.374 1.00 98.56 96 GLY A N 1
ATOM 755 C CA . GLY A 1 96 ? -3.763 0.319 0.027 1.00 98.56 96 GLY A CA 1
ATOM 756 C C . GLY A 1 96 ? -2.553 -0.249 -0.711 1.00 98.56 96 GLY A C 1
ATOM 757 O O . GLY A 1 96 ? -1.622 0.478 -1.042 1.00 98.56 96 GLY A O 1
ATOM 758 N N . LEU A 1 97 ? -2.557 -1.547 -0.990 1.00 98.31 97 LEU A N 1
ATOM 759 C CA . LEU A 1 97 ? -1.511 -2.229 -1.747 1.00 98.31 97 LEU A CA 1
ATOM 760 C C . LEU A 1 97 ? -1.954 -2.337 -3.205 1.00 98.31 97 LEU A C 1
ATOM 762 O O . LEU A 1 97 ? -2.799 -3.163 -3.544 1.00 98.31 97 LEU A O 1
ATOM 766 N N . ASP A 1 98 ? -1.404 -1.468 -4.044 1.00 97.81 98 ASP A N 1
ATOM 767 C CA . ASP A 1 98 ? -1.741 -1.293 -5.458 1.00 97.81 98 ASP A CA 1
ATOM 768 C C . ASP A 1 98 ? -3.261 -1.369 -5.726 1.00 97.81 98 ASP A C 1
ATOM 770 O O . ASP A 1 98 ? -3.724 -2.306 -6.385 1.00 97.81 98 ASP A O 1
ATOM 774 N N . PRO A 1 99 ? -4.073 -0.446 -5.160 1.00 98.19 99 PRO A N 1
ATOM 775 C CA . PRO A 1 99 ? -5.531 -0.525 -5.239 1.00 98.19 99 PRO A CA 1
ATOM 776 C C . PRO A 1 99 ? -6.014 -0.588 -6.688 1.00 98.19 99 PRO A C 1
ATOM 778 O O . PRO A 1 99 ? -5.523 0.149 -7.542 1.00 98.19 99 PRO A O 1
ATOM 781 N N . ALA A 1 100 ? -6.981 -1.460 -6.977 1.00 96.88 100 ALA A N 1
ATOM 782 C CA . ALA A 1 100 ? -7.407 -1.722 -8.349 1.00 96.88 100 ALA A CA 1
ATOM 783 C C . ALA A 1 100 ? -7.971 -0.470 -9.047 1.00 96.88 100 ALA A C 1
ATOM 785 O O . ALA A 1 100 ? -8.811 0.235 -8.493 1.00 96.88 100 ALA A O 1
ATOM 786 N N . GLY A 1 101 ? -7.543 -0.226 -10.285 1.00 95.06 101 GLY A N 1
ATOM 787 C CA . GLY A 1 101 ? -8.017 0.860 -11.138 1.00 95.06 101 GLY A CA 1
ATOM 788 C C . GLY A 1 101 ? -9.314 0.548 -11.887 1.00 95.06 101 GLY A C 1
ATOM 789 O O . GLY A 1 101 ? -10.273 1.317 -11.765 1.00 95.06 101 GLY A O 1
ATOM 790 N N . PRO A 1 102 ? -9.394 -0.544 -12.672 1.00 93.56 102 PRO A N 1
ATOM 791 C CA . PRO A 1 102 ? -10.582 -0.842 -13.469 1.00 93.56 102 PRO A CA 1
ATOM 792 C C . PRO A 1 102 ? -11.860 -0.920 -12.613 1.00 93.56 102 PRO A C 1
ATOM 794 O O . PRO A 1 102 ? -11.948 -1.697 -11.671 1.00 93.56 102 PRO A O 1
ATOM 797 N N . GLY A 1 103 ? -12.857 -0.092 -12.940 1.00 93.88 103 GLY A N 1
ATOM 798 C CA . GLY A 1 103 ? -14.096 0.053 -12.159 1.00 93.88 103 GLY A CA 1
ATOM 799 C C . GLY A 1 103 ? -14.083 1.171 -11.106 1.00 93.88 103 GLY A C 1
ATOM 800 O O . GLY A 1 103 ? -15.152 1.546 -10.635 1.00 93.88 103 GLY A O 1
ATOM 801 N N . PHE A 1 104 ? -12.918 1.754 -10.801 1.00 95.94 104 PHE A N 1
ATOM 802 C CA . PHE A 1 104 ? -12.743 2.757 -9.740 1.00 95.94 104 PHE A CA 1
ATOM 803 C C . PHE A 1 104 ? -12.174 4.102 -10.222 1.00 95.94 104 PHE A C 1
ATOM 805 O O . PHE A 1 104 ? -12.387 5.110 -9.558 1.00 95.94 104 PHE A O 1
ATOM 812 N N . LEU A 1 105 ? -11.527 4.163 -11.396 1.00 90.69 105 LEU A N 1
ATOM 813 C CA . LEU A 1 105 ? -10.863 5.382 -11.910 1.00 90.69 105 LEU A CA 1
ATOM 814 C C . LEU A 1 105 ? -11.749 6.643 -11.933 1.00 90.69 105 LEU A C 1
ATOM 816 O O . LEU A 1 105 ? -11.259 7.748 -11.734 1.00 90.69 105 LEU A O 1
ATOM 820 N N . THR A 1 106 ? -13.049 6.496 -12.197 1.00 90.25 106 THR A N 1
ATOM 821 C CA . THR A 1 106 ? -14.009 7.616 -12.246 1.00 90.25 106 THR A CA 1
ATOM 822 C C . THR A 1 106 ? -14.957 7.639 -11.049 1.00 90.25 106 THR A C 1
ATOM 824 O O . THR A 1 106 ? -15.922 8.402 -11.043 1.00 90.25 106 THR A O 1
ATOM 827 N N . ALA A 1 107 ? -14.740 6.771 -10.061 1.00 93.31 107 ALA A N 1
ATOM 828 C CA . ALA A 1 107 ? -15.575 6.704 -8.875 1.00 93.31 107 ALA A CA 1
ATOM 829 C C . ALA A 1 107 ? -15.322 7.921 -7.969 1.00 93.31 107 ALA A C 1
ATOM 831 O O . ALA A 1 107 ? -14.214 8.458 -7.901 1.00 93.31 107 ALA A O 1
ATOM 832 N N . GLY A 1 108 ? -16.370 8.375 -7.280 1.00 94.50 108 GLY A N 1
ATOM 833 C CA . GLY A 1 108 ? -16.240 9.394 -6.237 1.00 94.50 108 GLY A CA 1
ATOM 834 C C . GLY A 1 108 ? -15.689 8.804 -4.928 1.00 94.50 108 GLY A C 1
ATOM 835 O O . GLY A 1 108 ? -15.704 7.582 -4.784 1.00 94.50 108 GLY A O 1
ATOM 836 N N . PRO A 1 109 ? -15.289 9.641 -3.952 1.00 93.69 109 PRO A N 1
ATOM 837 C CA . PRO A 1 109 ? -14.669 9.201 -2.687 1.00 93.69 109 PRO A CA 1
ATOM 838 C C . PRO A 1 109 ? -15.486 8.187 -1.863 1.00 93.69 109 PRO A C 1
ATOM 840 O O . PRO A 1 109 ? -14.941 7.416 -1.089 1.00 93.69 109 PRO A O 1
ATOM 843 N N . GLU A 1 110 ? -16.807 8.134 -2.047 1.00 95.25 110 GLU A N 1
ATOM 844 C CA . GLU A 1 110 ? -17.687 7.147 -1.392 1.00 95.25 110 GLU A CA 1
ATOM 845 C C . GLU A 1 110 ? -17.622 5.734 -2.003 1.00 95.25 110 GLU A C 1
ATOM 847 O O . GLU A 1 110 ? -18.313 4.822 -1.549 1.00 95.25 110 GLU A O 1
ATOM 852 N N . ASN A 1 111 ? -16.895 5.570 -3.109 1.00 96.50 111 ASN A N 1
ATOM 853 C CA . ASN A 1 111 ? -16.871 4.344 -3.908 1.00 96.50 111 ASN A CA 1
ATOM 854 C C . ASN A 1 111 ? -15.460 3.913 -4.315 1.00 96.50 111 ASN A C 1
ATOM 856 O O . ASN A 1 111 ? -15.325 3.072 -5.201 1.00 96.50 111 ASN A O 1
ATOM 860 N N . LYS A 1 112 ? -14.429 4.514 -3.727 1.00 96.88 112 LYS A N 1
ATOM 861 C CA . LYS A 1 112 ? -13.021 4.177 -3.937 1.00 96.88 112 LYS A CA 1
ATOM 862 C C . LYS A 1 112 ? -12.207 4.642 -2.741 1.00 96.88 112 LYS A C 1
ATOM 864 O O . LYS A 1 112 ? -12.622 5.585 -2.076 1.00 96.88 112 LYS A O 1
ATOM 869 N N . LEU A 1 113 ? -11.054 4.019 -2.521 1.00 98.38 113 LEU A N 1
ATOM 870 C CA . LEU A 1 113 ? -10.113 4.408 -1.477 1.00 98.38 113 LEU A CA 1
ATOM 871 C C . LEU A 1 113 ? -9.787 5.902 -1.562 1.00 98.38 113 LEU A C 1
ATOM 873 O O . LEU A 1 113 ? -9.388 6.401 -2.616 1.00 98.38 113 LEU A O 1
ATOM 877 N N . ASP A 1 114 ? -9.956 6.588 -0.438 1.00 97.31 114 ASP A N 1
ATOM 878 C CA . ASP A 1 114 ? -9.626 7.996 -0.258 1.00 97.31 114 ASP A CA 1
ATOM 879 C C . ASP A 1 114 ? -8.994 8.226 1.120 1.00 97.31 114 ASP A C 1
ATOM 881 O O . ASP A 1 114 ? -9.247 7.508 2.093 1.00 97.31 114 ASP A O 1
ATOM 885 N N . LYS A 1 115 ? -8.207 9.297 1.242 1.00 97.69 115 LYS A N 1
ATOM 886 C CA . LYS A 1 115 ? -7.576 9.691 2.507 1.00 97.69 115 LYS A CA 1
ATOM 887 C C . LYS A 1 115 ? -8.585 9.895 3.643 1.00 97.69 115 LYS A C 1
ATOM 889 O O . LYS A 1 115 ? -8.232 9.733 4.806 1.00 97.69 115 LYS A O 1
ATOM 894 N N . GLY A 1 116 ? -9.833 10.247 3.335 1.00 97.81 116 GLY A N 1
ATOM 895 C CA . GLY A 1 116 ? -10.910 10.436 4.300 1.00 97.81 116 GLY A CA 1
ATOM 896 C C . GLY A 1 116 ? -11.339 9.165 5.038 1.00 97.81 116 GLY A C 1
ATOM 897 O O . GLY A 1 116 ? -11.939 9.288 6.110 1.00 97.81 116 GLY A O 1
ATOM 898 N N . ASP A 1 117 ? -10.992 7.982 4.530 1.00 98.50 117 ASP A N 1
ATOM 899 C CA . ASP A 1 117 ? -11.502 6.686 4.999 1.00 98.50 117 ASP A CA 1
ATOM 900 C C . ASP A 1 117 ? -10.944 6.243 6.364 1.00 98.50 117 ASP A C 1
ATOM 902 O O . ASP A 1 117 ? -11.535 5.413 7.057 1.00 98.50 117 ASP A O 1
ATOM 906 N N . ALA A 1 118 ? -9.821 6.809 6.804 1.00 98.56 118 ALA A N 1
ATOM 907 C CA . ALA A 1 118 ? -9.213 6.495 8.096 1.00 98.56 118 ALA A CA 1
ATOM 908 C C . ALA A 1 118 ? -8.562 7.724 8.734 1.00 98.56 118 ALA A C 1
ATOM 910 O O . ALA A 1 118 ? -8.515 8.804 8.145 1.00 98.56 118 ALA A O 1
ATOM 911 N N . GLU A 1 119 ? -8.057 7.557 9.957 1.00 98.38 119 GLU A N 1
ATOM 912 C CA . GLU A 1 119 ? -7.192 8.558 10.598 1.00 98.38 119 GLU A CA 1
ATOM 913 C C . GLU A 1 119 ? -5.858 8.721 9.852 1.00 98.38 119 GLU A C 1
ATOM 915 O O . GLU A 1 119 ? -5.260 9.792 9.855 1.00 98.38 119 GLU A O 1
ATOM 920 N N . PHE A 1 120 ? -5.391 7.658 9.193 1.00 98.75 120 PHE A N 1
ATOM 921 C CA . PHE A 1 120 ? -4.208 7.674 8.342 1.00 98.75 120 PHE A CA 1
ATOM 922 C C . PHE A 1 120 ? -4.361 6.653 7.209 1.00 98.75 120 PHE A C 1
ATOM 924 O O . PHE A 1 120 ? -4.811 5.531 7.434 1.00 98.75 120 PHE A O 1
ATOM 931 N N . VAL A 1 121 ? -3.984 7.034 5.992 1.00 98.88 121 VAL A N 1
ATOM 932 C CA . VAL A 1 121 ? -4.073 6.182 4.798 1.00 98.88 121 VAL A CA 1
ATOM 933 C C . VAL A 1 121 ? -2.739 6.252 4.075 1.00 98.88 121 VAL A C 1
ATOM 935 O O . VAL A 1 121 ? -2.305 7.348 3.723 1.00 98.88 121 VAL A O 1
ATOM 938 N N . ASP A 1 122 ? -2.093 5.114 3.863 1.00 98.81 122 ASP A N 1
ATOM 939 C CA . ASP A 1 122 ? -0.869 5.008 3.073 1.00 98.81 122 ASP A CA 1
ATOM 940 C C . ASP A 1 122 ? -1.061 4.058 1.893 1.00 98.81 122 ASP A C 1
ATOM 942 O O . ASP A 1 122 ? -1.646 2.985 2.035 1.00 98.81 122 ASP A O 1
ATOM 946 N N . VAL A 1 123 ? -0.588 4.452 0.714 1.00 98.75 123 VAL A N 1
ATOM 947 C CA . VAL A 1 123 ? -0.834 3.706 -0.526 1.00 98.75 123 VAL A CA 1
ATOM 948 C C . VAL A 1 123 ? 0.483 3.372 -1.209 1.00 98.75 123 VAL A C 1
ATOM 950 O O . VAL A 1 123 ? 1.395 4.192 -1.261 1.00 98.75 123 VAL A O 1
ATOM 953 N N . ILE A 1 124 ? 0.603 2.142 -1.704 1.00 98.69 124 ILE A N 1
ATOM 954 C CA . ILE A 1 124 ? 1.783 1.630 -2.406 1.00 98.69 124 ILE A CA 1
ATOM 955 C C . ILE A 1 124 ? 1.385 1.328 -3.849 1.00 98.69 124 ILE A C 1
ATOM 957 O O . ILE A 1 124 ? 0.653 0.375 -4.096 1.00 98.69 124 ILE A O 1
ATOM 961 N N . HIS A 1 125 ? 1.898 2.102 -4.801 1.00 98.44 125 HIS A N 1
ATOM 962 C CA . HIS A 1 125 ? 1.648 1.936 -6.233 1.00 98.44 125 HIS A CA 1
ATOM 963 C C . HIS A 1 125 ? 2.799 1.166 -6.880 1.00 98.44 125 HIS A C 1
ATOM 965 O O . HIS A 1 125 ? 3.957 1.589 -6.822 1.00 98.44 125 HIS A O 1
ATOM 971 N N . THR A 1 126 ? 2.483 0.042 -7.517 1.00 96.44 126 THR A N 1
ATOM 972 C CA . THR A 1 126 ? 3.463 -0.833 -8.187 1.00 96.44 126 THR A CA 1
ATOM 973 C C . THR A 1 126 ? 3.082 -1.195 -9.618 1.00 96.44 126 THR A C 1
ATOM 975 O O . THR A 1 126 ? 3.970 -1.542 -10.403 1.00 96.44 126 THR A O 1
ATOM 978 N N . ASN A 1 127 ? 1.802 -1.078 -9.984 1.00 92.62 127 ASN A N 1
ATOM 979 C CA . ASN A 1 127 ? 1.320 -1.315 -11.340 1.00 92.62 127 ASN A CA 1
ATOM 980 C C . ASN A 1 127 ? 0.245 -0.303 -11.776 1.00 92.62 127 ASN A C 1
ATOM 982 O O . ASN A 1 127 ? -0.765 -0.665 -12.393 1.00 92.62 127 ASN A O 1
ATOM 986 N N . ALA A 1 128 ? 0.488 0.974 -11.469 1.00 88.19 128 ALA A N 1
ATOM 987 C CA . ALA A 1 128 ? -0.318 2.109 -11.904 1.00 88.19 128 ALA A CA 1
ATOM 988 C C . ALA A 1 128 ? -0.528 2.109 -13.431 1.00 88.19 128 ALA A C 1
ATOM 990 O O . ALA A 1 128 ? 0.328 1.648 -14.188 1.00 88.19 128 ALA A O 1
ATOM 991 N N . PHE A 1 129 ? -1.676 2.627 -13.879 1.00 85.50 129 PHE A N 1
ATOM 992 C CA . PHE A 1 129 ? -2.161 2.640 -15.275 1.00 85.50 129 PHE A CA 1
ATOM 993 C C . PHE A 1 129 ? -2.535 1.283 -15.890 1.00 85.50 129 PHE A C 1
ATOM 995 O O . PHE A 1 129 ? -3.133 1.267 -16.966 1.00 85.50 129 PHE A O 1
ATOM 1002 N N . VAL A 1 130 ? -2.215 0.159 -15.245 1.00 86.19 130 VAL A N 1
ATOM 1003 C CA . VAL A 1 130 ? -2.550 -1.179 -15.754 1.00 86.19 130 VAL A CA 1
ATOM 1004 C C . VAL A 1 130 ? -3.605 -1.832 -14.866 1.00 86.19 130 VAL A C 1
ATOM 1006 O O . VAL A 1 130 ? -4.767 -1.927 -15.255 1.00 86.19 130 VAL A O 1
ATOM 1009 N N . GLN A 1 131 ? -3.205 -2.290 -13.679 1.00 87.50 131 GLN A N 1
ATOM 1010 C CA . GLN A 1 131 ? -4.115 -2.882 -12.697 1.00 87.50 131 GLN A CA 1
ATOM 1011 C C . GLN A 1 131 ? -4.366 -1.939 -11.532 1.00 87.50 131 GLN A C 1
ATOM 1013 O O . GLN A 1 131 ? -5.482 -1.929 -11.023 1.00 87.50 131 GLN A O 1
ATOM 1018 N N . GLY A 1 132 ? -3.367 -1.150 -11.133 1.00 92.31 132 GLY A N 1
ATOM 1019 C CA . GLY A 1 132 ? -3.459 -0.192 -10.040 1.00 92.31 132 GLY A CA 1
ATOM 1020 C C . GLY A 1 132 ? -3.956 1.187 -10.480 1.00 92.31 132 GLY A C 1
ATOM 1021 O O . GLY A 1 132 ? -3.779 1.600 -11.633 1.00 92.31 132 GLY A O 1
ATOM 1022 N N . ILE A 1 133 ? -4.546 1.927 -9.544 1.00 94.38 133 ILE A N 1
ATOM 1023 C CA . ILE A 1 133 ? -4.787 3.365 -9.696 1.00 94.38 133 ILE A CA 1
ATOM 1024 C C . ILE A 1 133 ? -3.467 4.144 -9.727 1.00 94.38 133 ILE A C 1
ATOM 1026 O O . ILE A 1 133 ? -2.470 3.749 -9.122 1.00 94.38 133 ILE A O 1
ATOM 1030 N N . VAL A 1 134 ? -3.481 5.270 -10.438 1.00 93.62 134 VAL A N 1
ATOM 1031 C CA . VAL A 1 134 ? -2.381 6.249 -10.456 1.00 93.62 134 VAL A CA 1
ATOM 1032 C C . VAL A 1 134 ? -2.691 7.498 -9.639 1.00 93.62 134 VAL A C 1
ATOM 1034 O O . VAL A 1 134 ? -1.819 8.318 -9.405 1.00 93.62 134 VAL A O 1
ATOM 1037 N N . GLU A 1 135 ? -3.949 7.703 -9.271 1.00 93.56 135 GLU A N 1
ATOM 1038 C CA . GLU A 1 135 ? -4.324 8.872 -8.490 1.00 93.56 135 GLU A CA 1
ATOM 1039 C C . GLU A 1 135 ? -3.852 8.739 -7.042 1.00 93.56 135 GLU A C 1
ATOM 1041 O O . GLU A 1 135 ? -3.830 7.644 -6.478 1.00 93.56 135 GLU A O 1
ATOM 1046 N N . GLU A 1 136 ? -3.505 9.881 -6.457 1.00 95.31 136 GLU A N 1
ATOM 1047 C CA . GLU A 1 136 ? -3.217 10.010 -5.033 1.00 95.31 136 GLU A CA 1
ATOM 1048 C C . GLU A 1 136 ? -4.505 9.717 -4.253 1.00 95.31 136 GLU A C 1
ATOM 1050 O O . GLU A 1 136 ? -5.516 10.403 -4.424 1.00 95.31 136 GLU A O 1
ATOM 1055 N N . SER A 1 137 ? -4.475 8.671 -3.433 1.00 96.00 137 SER A N 1
ATOM 1056 C CA . SER A 1 137 ? -5.637 8.171 -2.680 1.00 96.00 137 SER A CA 1
ATOM 1057 C C . SER A 1 137 ? -5.355 8.044 -1.183 1.00 96.00 137 SER A C 1
ATOM 1059 O O . SER A 1 137 ? -6.257 7.733 -0.405 1.00 96.00 137 SER A O 1
ATOM 1061 N N . GLY A 1 138 ? -4.119 8.318 -0.758 1.00 98.00 138 GLY A N 1
ATOM 1062 C CA . GLY A 1 138 ? -3.704 8.306 0.633 1.00 98.00 138 GLY A CA 1
ATOM 1063 C C . GLY A 1 138 ? -3.527 9.692 1.246 1.00 98.00 138 GLY A C 1
ATOM 1064 O O . GLY A 1 138 ? -3.641 10.744 0.618 1.00 98.00 138 GLY A O 1
ATOM 1065 N N . HIS A 1 139 ? -3.205 9.685 2.538 1.00 98.69 139 HIS A N 1
ATOM 1066 C CA . HIS A 1 139 ? -2.464 10.789 3.138 1.00 98.69 139 HIS A CA 1
ATOM 1067 C C . HIS A 1 139 ? -1.044 10.829 2.564 1.00 98.69 139 HIS A C 1
ATOM 1069 O O . HIS A 1 139 ? -0.522 11.914 2.310 1.00 98.69 139 HIS A O 1
ATOM 1075 N N . VAL A 1 140 ? -0.443 9.653 2.351 1.00 98.62 140 VAL A N 1
ATOM 1076 C CA . VAL A 1 140 ? 0.860 9.462 1.709 1.00 98.62 140 VAL A CA 1
ATOM 1077 C C . VAL A 1 140 ? 0.762 8.383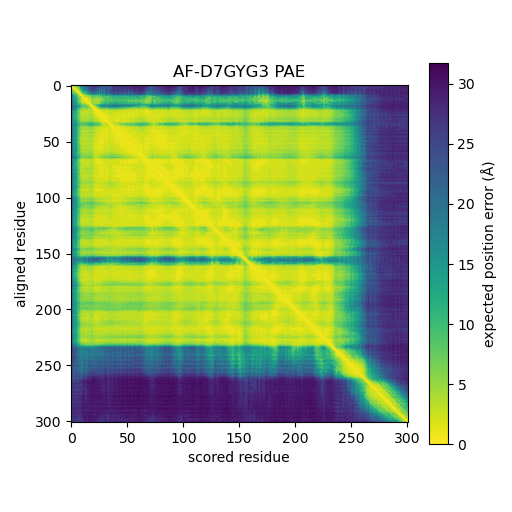 0.629 1.00 98.62 140 VAL A C 1
ATOM 1079 O O . VAL A 1 140 ? 0.190 7.315 0.858 1.00 98.62 140 VAL A O 1
ATOM 1082 N N . ASP A 1 141 ? 1.369 8.644 -0.525 1.00 98.69 141 ASP A N 1
ATOM 1083 C CA . ASP A 1 141 ? 1.340 7.752 -1.685 1.00 98.69 141 ASP A CA 1
ATOM 1084 C C . ASP A 1 141 ? 2.777 7.454 -2.126 1.00 98.69 141 ASP A C 1
ATOM 1086 O O . ASP A 1 141 ? 3.557 8.356 -2.447 1.00 98.69 141 ASP A O 1
ATOM 1090 N N . PHE A 1 142 ? 3.145 6.176 -2.120 1.00 98.69 142 PHE A N 1
ATOM 1091 C CA . PHE A 1 142 ? 4.468 5.681 -2.479 1.00 98.69 142 PHE A CA 1
ATOM 1092 C C . PHE A 1 142 ? 4.443 5.057 -3.872 1.00 98.69 142 PHE A C 1
ATOM 1094 O O . PHE A 1 142 ? 3.814 4.022 -4.085 1.00 98.69 142 PHE A O 1
ATOM 1101 N N . TYR A 1 143 ? 5.174 5.643 -4.815 1.00 98.06 143 TYR A N 1
ATOM 1102 C CA . TYR A 1 143 ? 5.309 5.119 -6.174 1.00 98.06 143 TYR A CA 1
ATOM 1103 C C . TYR A 1 143 ? 6.631 4.378 -6.304 1.00 98.06 143 TYR A C 1
ATOM 1105 O O . TYR A 1 143 ? 7.712 4.976 -6.324 1.00 98.06 143 TYR A O 1
ATOM 1113 N N . ILE A 1 144 ? 6.538 3.053 -6.378 1.00 97.38 144 ILE A N 1
ATOM 1114 C CA . ILE A 1 144 ? 7.704 2.179 -6.284 1.00 97.38 144 ILE A CA 1
ATOM 1115 C C . ILE A 1 144 ? 8.314 2.006 -7.664 1.00 97.38 144 ILE A C 1
ATOM 1117 O O . ILE A 1 144 ? 7.623 1.621 -8.605 1.00 97.38 144 ILE A O 1
ATOM 1121 N N . ASN A 1 145 ? 9.591 2.345 -7.808 1.00 93.75 145 ASN A N 1
ATOM 1122 C CA . ASN A 1 145 ? 10.319 2.372 -9.074 1.00 93.75 145 ASN A CA 1
ATOM 1123 C C . ASN A 1 145 ? 9.574 3.168 -10.166 1.00 93.75 145 ASN A C 1
ATOM 1125 O O . ASN A 1 145 ? 9.595 2.809 -11.340 1.00 93.75 145 ASN A O 1
ATOM 1129 N N . GLY A 1 146 ? 8.867 4.235 -9.770 1.00 90.25 146 GLY A N 1
ATOM 1130 C CA . GLY A 1 146 ? 8.009 5.021 -10.665 1.00 90.25 146 GLY A CA 1
ATOM 1131 C C . GLY A 1 146 ? 6.548 4.581 -10.742 1.00 90.25 146 GLY A C 1
ATOM 1132 O O . GLY A 1 146 ? 5.740 5.228 -11.403 1.00 90.25 146 GLY A O 1
ATOM 1133 N N . GLY A 1 147 ? 6.187 3.498 -10.058 1.00 91.19 147 GLY A N 1
ATOM 1134 C CA . GLY A 1 147 ? 4.814 3.060 -9.819 1.00 91.19 147 GLY A CA 1
ATOM 1135 C C . GLY A 1 147 ? 4.190 2.179 -10.898 1.00 91.19 147 GLY A C 1
ATOM 1136 O O . GLY A 1 147 ? 3.095 1.679 -10.678 1.00 91.19 147 GLY A O 1
ATOM 1137 N N . VAL A 1 148 ? 4.854 1.962 -12.039 1.00 90.31 148 VAL A N 1
ATOM 1138 C CA . VAL A 1 148 ? 4.269 1.231 -13.185 1.00 90.31 148 VAL A CA 1
ATOM 1139 C C . VAL A 1 148 ? 4.901 -0.144 -13.379 1.00 90.31 148 VAL A C 1
ATOM 1141 O O . VAL A 1 148 ? 4.191 -1.137 -13.566 1.00 90.31 148 VAL A O 1
ATOM 1144 N N . ILE A 1 149 ? 6.237 -0.197 -13.367 1.00 88.44 149 ILE A N 1
ATOM 1145 C CA . ILE A 1 149 ? 7.002 -1.401 -13.686 1.00 88.44 149 ILE A CA 1
ATOM 1146 C C . ILE A 1 149 ? 8.085 -1.610 -12.639 1.00 88.44 149 ILE A C 1
ATOM 1148 O O . ILE A 1 149 ? 8.889 -0.723 -12.364 1.00 88.44 149 ILE A O 1
ATOM 1152 N N . GLN A 1 150 ? 8.106 -2.810 -12.077 1.00 89.62 150 GLN A N 1
ATOM 1153 C CA . GLN A 1 150 ? 8.985 -3.199 -10.995 1.00 89.62 150 GLN A CA 1
ATOM 1154 C C . GLN A 1 150 ? 10.190 -3.990 -11.526 1.00 89.62 150 GLN A C 1
ATOM 1156 O O . GLN A 1 150 ? 10.044 -4.833 -12.424 1.00 89.62 150 GLN A O 1
ATOM 1161 N N . PRO A 1 151 ? 11.395 -3.759 -10.979 1.00 87.06 151 PRO A N 1
ATOM 1162 C CA . PRO A 1 151 ? 12.581 -4.534 -11.310 1.00 87.06 151 PRO A CA 1
ATOM 1163 C C . PRO A 1 151 ? 12.339 -6.042 -11.135 1.00 87.06 151 PRO A C 1
ATOM 1165 O O . PRO A 1 151 ? 11.722 -6.485 -10.170 1.00 87.06 151 PRO A O 1
ATOM 1168 N N . GLY A 1 152 ? 12.822 -6.842 -12.088 1.00 80.56 152 GLY A N 1
ATOM 1169 C CA . GLY A 1 152 ? 12.633 -8.300 -12.119 1.00 80.56 152 GLY A CA 1
ATOM 1170 C C . GLY A 1 152 ? 11.393 -8.780 -12.885 1.00 80.56 152 GLY A C 1
ATOM 1171 O O . GLY A 1 152 ? 11.445 -9.853 -13.479 1.00 80.56 152 GLY A O 1
ATOM 1172 N N . CYS A 1 153 ? 10.334 -7.973 -13.005 1.00 81.00 153 CYS A N 1
ATOM 1173 C CA . CYS A 1 153 ? 9.083 -8.417 -13.639 1.00 81.00 153 CYS A CA 1
ATOM 1174 C C . CYS A 1 153 ? 9.137 -8.556 -15.170 1.00 81.00 153 CYS A C 1
ATOM 1176 O O . CYS A 1 153 ? 8.304 -9.242 -15.756 1.00 81.00 153 CYS A O 1
ATOM 1178 N N . TRP A 1 154 ? 10.137 -7.964 -15.827 1.00 69.75 154 TRP A N 1
ATOM 1179 C CA . TRP A 1 154 ? 10.370 -8.072 -17.277 1.00 69.75 154 TRP A CA 1
ATOM 1180 C C . TRP A 1 154 ? 10.682 -9.498 -17.753 1.00 69.75 154 TRP A C 1
ATOM 1182 O O . TRP A 1 154 ? 10.533 -9.803 -18.930 1.00 69.75 154 TRP A O 1
ATOM 1192 N N . ALA A 1 155 ? 11.169 -10.350 -16.845 1.00 57.19 155 ALA A N 1
ATOM 1193 C CA . ALA A 1 155 ? 11.606 -11.715 -17.131 1.00 57.19 155 ALA A CA 1
ATOM 1194 C C . ALA A 1 155 ? 10.469 -12.738 -17.132 1.00 57.19 155 ALA A C 1
ATOM 1196 O O . ALA A 1 155 ? 10.652 -13.870 -17.572 1.00 57.19 155 ALA A O 1
ATOM 1197 N N . GLU A 1 156 ? 9.336 -12.373 -16.540 1.00 59.69 156 GLU A N 1
ATOM 1198 C CA . GLU A 1 156 ? 8.279 -13.315 -16.225 1.00 59.69 156 GLU A CA 1
ATOM 1199 C C . GLU A 1 156 ? 7.241 -13.343 -17.347 1.00 59.69 156 GLU A C 1
ATOM 1201 O O . GLU A 1 156 ? 6.758 -12.303 -17.796 1.00 59.69 156 GLU A O 1
ATOM 1206 N N . ASN A 1 157 ? 6.776 -14.541 -17.718 1.00 56.53 157 ASN A N 1
ATOM 1207 C CA . ASN A 1 157 ? 5.651 -14.736 -18.650 1.00 56.53 157 ASN A CA 1
ATOM 1208 C C . ASN A 1 157 ? 4.312 -14.151 -18.135 1.00 56.53 157 ASN A C 1
ATOM 1210 O O . ASN A 1 157 ? 3.269 -14.328 -18.762 1.00 56.53 157 ASN A O 1
ATOM 1214 N N . ARG A 1 158 ? 4.317 -13.477 -16.976 1.00 63.22 158 ARG A N 1
ATOM 1215 C CA . ARG A 1 158 ? 3.170 -12.837 -16.325 1.00 63.22 158 ARG A CA 1
ATOM 1216 C C . ARG A 1 158 ? 3.480 -11.391 -15.925 1.00 63.22 158 ARG A C 1
ATOM 1218 O O . ARG A 1 158 ? 3.159 -10.979 -14.815 1.00 63.22 158 ARG A O 1
ATOM 1225 N N . PHE A 1 159 ? 4.077 -10.625 -16.838 1.00 65.62 159 PHE A N 1
ATOM 1226 C CA . PHE A 1 159 ? 4.519 -9.239 -16.638 1.00 65.62 159 PHE A CA 1
ATOM 1227 C C . PHE A 1 159 ? 3.568 -8.378 -15.782 1.00 65.62 159 PHE A C 1
ATOM 1229 O O . PHE A 1 159 ? 3.965 -7.847 -14.747 1.00 65.62 159 PHE A O 1
ATOM 1236 N N . PHE A 1 160 ? 2.291 -8.276 -16.163 1.00 70.00 160 PHE A N 1
ATOM 1237 C CA . PHE A 1 160 ? 1.319 -7.464 -15.424 1.00 70.00 160 PHE A CA 1
ATOM 1238 C C . PHE A 1 160 ? 1.040 -8.011 -14.020 1.00 70.00 160 PHE A C 1
ATOM 1240 O O . PHE A 1 160 ? 1.046 -7.255 -13.050 1.00 70.00 160 PHE A O 1
ATOM 1247 N N . ALA A 1 161 ? 0.848 -9.325 -13.886 1.00 78.94 161 ALA A N 1
ATOM 1248 C CA . ALA A 1 161 ? 0.606 -9.934 -12.584 1.00 78.94 161 ALA A CA 1
ATOM 1249 C C . ALA A 1 161 ? 1.814 -9.752 -11.652 1.00 78.94 161 ALA A C 1
ATOM 1251 O O . ALA A 1 161 ? 1.607 -9.420 -10.490 1.00 78.94 161 ALA A O 1
ATOM 1252 N N . CYS A 1 162 ? 3.046 -9.889 -12.155 1.00 83.69 162 CYS A N 1
ATOM 1253 C CA . CYS A 1 162 ? 4.254 -9.683 -11.357 1.00 83.69 162 CYS A CA 1
ATOM 1254 C C . CYS A 1 162 ? 4.299 -8.277 -10.759 1.00 83.69 162 CYS A C 1
ATOM 1256 O O . CYS A 1 162 ? 4.408 -8.144 -9.544 1.00 83.69 162 CYS A O 1
ATOM 1258 N N . ASN A 1 163 ? 4.148 -7.235 -11.588 1.00 88.31 163 ASN A N 1
ATOM 1259 C CA . ASN A 1 163 ? 4.208 -5.848 -11.121 1.00 88.31 163 ASN A CA 1
ATOM 1260 C C . ASN A 1 163 ? 3.177 -5.581 -10.019 1.00 88.31 163 ASN A C 1
ATOM 1262 O O . ASN A 1 163 ? 3.524 -5.041 -8.978 1.00 88.31 163 ASN A O 1
ATOM 1266 N N . HIS A 1 164 ? 1.936 -6.030 -10.225 1.00 90.44 164 HIS A N 1
ATOM 1267 C CA . HIS A 1 164 ? 0.842 -5.853 -9.272 1.00 90.44 164 HIS A CA 1
ATOM 1268 C C . HIS A 1 164 ? 1.111 -6.570 -7.938 1.00 90.44 164 HIS A C 1
ATOM 1270 O O . HIS A 1 164 ? 0.939 -6.003 -6.863 1.00 90.44 164 HIS A O 1
ATOM 1276 N N . HIS A 1 165 ? 1.622 -7.805 -7.986 1.00 90.69 165 HIS A N 1
ATOM 1277 C CA . HIS A 1 165 ? 1.909 -8.597 -6.785 1.00 90.69 165 HIS A CA 1
ATOM 1278 C C . HIS A 1 165 ? 3.170 -8.143 -6.034 1.00 90.69 165 HIS A C 1
ATOM 1280 O O . HIS A 1 165 ? 3.450 -8.664 -4.955 1.00 90.69 165 HIS A O 1
ATOM 1286 N N . ARG A 1 166 ? 3.922 -7.153 -6.530 1.00 91.81 166 ARG A N 1
ATOM 1287 C CA . ARG A 1 166 ? 5.049 -6.587 -5.780 1.00 91.81 166 ARG A CA 1
ATOM 1288 C C . ARG A 1 166 ? 4.608 -5.756 -4.584 1.00 91.81 166 ARG A C 1
ATOM 1290 O O . ARG A 1 166 ? 5.301 -5.796 -3.576 1.00 91.81 166 ARG A O 1
ATOM 1297 N N . ALA A 1 167 ? 3.463 -5.074 -4.633 1.00 95.31 167 ALA A N 1
ATOM 1298 C CA . ALA A 1 167 ? 2.979 -4.290 -3.493 1.00 95.31 167 ALA A CA 1
ATOM 1299 C C . ALA A 1 167 ? 2.856 -5.108 -2.189 1.00 95.31 167 ALA A C 1
ATOM 1301 O O . ALA A 1 167 ? 3.448 -4.695 -1.187 1.00 95.31 167 ALA A O 1
ATOM 1302 N N . PRO A 1 168 ? 2.178 -6.277 -2.160 1.00 94.69 168 PRO A N 1
ATOM 1303 C CA . PRO A 1 168 ? 2.143 -7.103 -0.955 1.00 94.69 168 PRO A CA 1
ATOM 1304 C C . PRO A 1 168 ? 3.512 -7.668 -0.565 1.00 94.69 168 PRO A C 1
ATOM 1306 O O . PRO A 1 168 ? 3.787 -7.756 0.626 1.00 94.69 168 PRO A O 1
ATOM 1309 N N . LEU A 1 169 ? 4.394 -7.985 -1.520 1.00 92.31 169 LEU A N 1
ATOM 1310 C CA . LEU A 1 169 ? 5.751 -8.470 -1.226 1.00 92.31 169 LEU A CA 1
ATOM 1311 C C . LEU A 1 169 ? 6.655 -7.384 -0.618 1.00 92.31 169 LEU A C 1
ATOM 1313 O O . LEU A 1 169 ? 7.421 -7.656 0.302 1.00 92.31 169 LEU A O 1
ATOM 1317 N N . TYR A 1 170 ? 6.561 -6.142 -1.094 1.00 95.44 170 TYR A N 1
ATOM 1318 C CA . TYR A 1 170 ? 7.302 -5.019 -0.521 1.00 95.44 170 TYR A CA 1
ATOM 1319 C C . TYR A 1 170 ? 6.782 -4.656 0.866 1.00 95.44 170 TYR A C 1
ATOM 1321 O O . TYR A 1 170 ? 7.575 -4.423 1.777 1.00 95.44 170 TYR A O 1
ATOM 1329 N N . PHE A 1 171 ? 5.459 -4.644 1.055 1.00 96.12 171 PHE A N 1
ATOM 1330 C CA . PHE A 1 171 ? 4.886 -4.396 2.373 1.00 96.12 171 PHE A CA 1
ATOM 1331 C C . PHE A 1 171 ? 5.272 -5.498 3.365 1.00 96.12 171 PHE A C 1
ATOM 1333 O O . PHE A 1 171 ? 5.695 -5.187 4.474 1.00 96.12 171 PHE A O 1
ATOM 1340 N N . ALA A 1 172 ? 5.196 -6.763 2.957 1.00 92.25 172 ALA A N 1
ATOM 1341 C CA . ALA A 1 172 ? 5.670 -7.904 3.731 1.00 92.25 172 ALA A CA 1
ATOM 1342 C C . ALA A 1 172 ? 7.103 -7.711 4.238 1.00 92.25 172 ALA A C 1
ATOM 1344 O O . ALA A 1 172 ? 7.356 -7.700 5.441 1.00 92.25 172 ALA A O 1
ATOM 1345 N N . GLU A 1 173 ? 8.039 -7.460 3.322 1.00 93.25 173 GLU A N 1
ATOM 1346 C CA . GLU A 1 173 ? 9.440 -7.257 3.681 1.00 93.25 173 GLU A CA 1
ATOM 1347 C C . GLU A 1 173 ? 9.642 -6.013 4.565 1.00 93.25 173 GLU A C 1
ATOM 1349 O O . GLU A 1 173 ? 10.516 -6.009 5.436 1.00 93.25 173 GLU A O 1
ATOM 1354 N N . SER A 1 174 ? 8.808 -4.976 4.402 1.00 95.38 174 SER A N 1
ATOM 1355 C CA . SER A 1 174 ? 8.868 -3.749 5.213 1.00 95.38 174 SER A CA 1
ATOM 1356 C C . SER A 1 174 ? 8.663 -3.996 6.712 1.00 95.38 174 SER A C 1
ATOM 1358 O O . SER A 1 174 ? 9.099 -3.186 7.527 1.00 95.38 174 SER A O 1
ATOM 1360 N N . ILE A 1 175 ? 8.031 -5.117 7.078 1.00 92.50 175 ILE A N 1
ATOM 1361 C CA . ILE A 1 175 ? 7.744 -5.488 8.466 1.00 92.50 175 ILE A CA 1
ATOM 1362 C C . ILE A 1 175 ? 9.017 -5.906 9.215 1.00 92.50 175 ILE A C 1
ATOM 1364 O O . ILE A 1 175 ? 9.125 -5.669 10.418 1.00 92.50 175 ILE A O 1
ATOM 1368 N N . THR A 1 176 ? 9.978 -6.536 8.535 1.00 89.56 176 THR A N 1
ATOM 1369 C CA . THR A 1 176 ? 11.146 -7.161 9.186 1.00 89.56 176 THR A CA 1
ATOM 1370 C C . THR A 1 176 ? 12.488 -6.591 8.737 1.00 89.56 176 THR A C 1
ATOM 1372 O O . THR A 1 176 ? 13.500 -6.793 9.413 1.00 89.56 176 THR A O 1
ATOM 1375 N N . THR A 1 177 ? 12.532 -5.902 7.595 1.00 91.25 177 THR A N 1
ATOM 1376 C CA . THR A 1 177 ? 13.775 -5.354 7.043 1.00 91.25 177 THR A CA 1
ATOM 1377 C C . THR A 1 177 ? 14.424 -4.328 7.976 1.00 91.25 177 THR A C 1
ATOM 1379 O O . THR A 1 177 ? 13.767 -3.439 8.510 1.00 91.25 177 THR A O 1
ATOM 1382 N N . GLN A 1 178 ? 15.746 -4.424 8.134 1.00 90.50 178 GLN A N 1
ATOM 1383 C CA . GLN A 1 178 ? 16.547 -3.431 8.862 1.00 90.50 178 GLN A CA 1
ATOM 1384 C C . GLN A 1 178 ? 17.026 -2.289 7.956 1.00 90.50 178 GLN A C 1
ATOM 1386 O O . GLN A 1 178 ? 17.341 -1.207 8.441 1.00 90.50 178 GLN A O 1
ATOM 1391 N N . MET A 1 179 ? 17.085 -2.516 6.637 1.00 91.56 179 MET A N 1
ATOM 1392 C CA . MET A 1 179 ? 17.477 -1.475 5.681 1.00 91.56 179 MET A CA 1
ATOM 1393 C C . MET A 1 179 ? 16.345 -0.470 5.466 1.00 91.56 179 MET A C 1
ATOM 1395 O O . MET A 1 179 ? 16.583 0.738 5.444 1.00 91.56 179 MET A O 1
ATOM 1399 N N . GLY A 1 180 ? 15.112 -0.968 5.346 1.00 94.56 180 GLY A N 1
ATOM 1400 C CA . GLY A 1 180 ? 13.931 -0.148 5.100 1.00 94.56 180 GLY A CA 1
ATOM 1401 C C . GLY A 1 180 ? 13.749 0.242 3.633 1.00 94.56 180 GLY A C 1
ATOM 1402 O O . GLY A 1 180 ? 14.694 0.302 2.842 1.00 94.56 180 GLY A O 1
ATOM 1403 N N . PHE A 1 181 ? 12.500 0.535 3.287 1.00 97.31 181 PHE A N 1
ATOM 1404 C CA . PHE A 1 181 ? 12.108 1.100 2.002 1.00 97.31 181 PHE A CA 1
ATOM 1405 C C . PHE A 1 181 ? 11.995 2.611 2.159 1.00 97.31 181 PHE A C 1
ATOM 1407 O O . PHE A 1 181 ? 11.016 3.101 2.718 1.00 97.31 181 PHE A O 1
ATOM 1414 N N . TRP A 1 182 ? 13.008 3.353 1.723 1.00 97.38 182 TRP A N 1
ATOM 1415 C CA . TRP A 1 182 ? 13.043 4.802 1.899 1.00 97.38 182 TRP A CA 1
ATOM 1416 C C . TRP A 1 182 ? 12.575 5.510 0.636 1.00 97.38 182 TRP A C 1
ATOM 1418 O O . TRP A 1 182 ? 13.043 5.209 -0.462 1.00 97.38 182 TRP A O 1
ATOM 1428 N N . GLY A 1 183 ? 11.647 6.447 0.810 1.00 96.56 183 GLY A N 1
ATOM 1429 C CA . GLY A 1 183 ? 11.116 7.261 -0.269 1.00 96.56 183 GLY A CA 1
ATOM 1430 C C . GLY A 1 183 ? 11.459 8.730 -0.107 1.00 96.56 183 GLY A C 1
ATOM 1431 O O . GLY A 1 183 ? 11.338 9.273 0.993 1.00 96.56 183 GLY A O 1
ATOM 1432 N N . TRP A 1 184 ? 11.854 9.388 -1.197 1.00 96.06 184 TRP A N 1
ATOM 1433 C CA . TRP A 1 184 ? 12.039 10.840 -1.213 1.00 96.06 184 TRP A CA 1
ATOM 1434 C C . TRP A 1 184 ? 10.774 11.551 -1.695 1.00 96.06 184 TRP A C 1
ATOM 1436 O O . TRP A 1 184 ? 10.060 11.025 -2.554 1.00 96.06 184 TRP A O 1
ATOM 1446 N N . PRO A 1 185 ? 10.491 12.754 -1.175 1.00 96.88 185 PRO A N 1
ATOM 1447 C CA . PRO A 1 185 ? 9.286 13.483 -1.526 1.00 96.88 185 PRO A CA 1
ATOM 1448 C C . PRO A 1 185 ? 9.336 14.007 -2.963 1.00 96.88 185 PRO A C 1
ATOM 1450 O O . PRO A 1 185 ? 10.364 14.486 -3.450 1.00 96.88 185 PRO A O 1
ATOM 1453 N N . CYS A 1 186 ? 8.183 14.006 -3.613 1.00 95.88 186 CYS A N 1
ATOM 1454 C CA . CYS A 1 186 ? 7.933 14.550 -4.941 1.00 95.88 186 CYS A CA 1
ATOM 1455 C C . CYS A 1 186 ? 6.672 15.433 -4.861 1.00 95.88 186 CYS A C 1
ATOM 1457 O O . CYS A 1 186 ? 5.748 15.076 -4.134 1.00 95.88 186 CYS A O 1
ATOM 1459 N N . PRO A 1 187 ? 6.604 16.605 -5.528 1.00 95.50 187 PRO A N 1
ATOM 1460 C CA . PRO A 1 187 ? 5.448 17.494 -5.369 1.00 95.50 187 PRO A CA 1
ATOM 1461 C C . PRO A 1 187 ? 4.126 16.898 -5.868 1.00 95.50 187 PRO A C 1
ATOM 1463 O O . PRO A 1 187 ? 3.076 17.237 -5.338 1.00 95.50 187 PRO A O 1
ATOM 1466 N N . SER A 1 188 ? 4.178 16.052 -6.898 1.00 95.38 188 SER A N 1
ATOM 1467 C CA . SER A 1 188 ? 3.044 15.283 -7.415 1.00 95.38 188 SER A CA 1
ATOM 1468 C C . SER A 1 188 ? 3.551 14.169 -8.324 1.00 95.38 188 SER A C 1
ATOM 1470 O O . SER A 1 188 ? 4.679 14.235 -8.825 1.00 95.38 188 SER A O 1
ATOM 1472 N N . TYR A 1 189 ? 2.707 13.182 -8.622 1.00 93.00 189 TYR A N 1
ATOM 1473 C CA . TYR A 1 189 ? 3.070 12.159 -9.606 1.00 93.00 189 TYR A CA 1
ATOM 1474 C C . TYR A 1 189 ? 3.325 12.746 -11.011 1.00 93.00 189 TYR A C 1
ATOM 1476 O O . TYR A 1 189 ? 4.203 12.288 -11.741 1.00 93.00 189 TYR A O 1
ATOM 1484 N N . THR A 1 190 ? 2.641 13.833 -11.378 1.00 93.12 190 THR A N 1
ATOM 1485 C CA . THR A 1 190 ? 2.875 14.536 -12.651 1.00 93.12 190 THR A CA 1
ATOM 1486 C C . THR A 1 190 ? 4.283 15.132 -12.734 1.00 93.12 190 THR A C 1
ATOM 1488 O O . THR A 1 190 ? 4.930 15.025 -13.775 1.00 93.12 190 THR A O 1
ATOM 1491 N N . GLU A 1 191 ? 4.792 15.719 -11.645 1.00 93.88 191 GLU A N 1
ATOM 1492 C CA . GLU A 1 191 ? 6.167 16.241 -11.587 1.00 93.88 191 GLU A CA 1
ATOM 1493 C C . GLU A 1 191 ? 7.209 15.118 -11.722 1.00 93.88 191 GLU A C 1
ATOM 1495 O O . GLU A 1 191 ? 8.266 15.317 -12.328 1.00 93.88 191 GLU A O 1
ATOM 1500 N N . TYR A 1 192 ? 6.897 13.913 -11.232 1.00 91.81 192 TYR A N 1
ATOM 1501 C CA . TYR A 1 192 ? 7.723 12.732 -11.482 1.00 91.81 192 TYR A CA 1
ATOM 1502 C C . TYR A 1 192 ? 7.788 12.386 -12.978 1.00 91.81 192 TYR A C 1
ATOM 1504 O O . TYR A 1 192 ? 8.889 12.228 -13.508 1.00 91.81 192 TYR A O 1
ATOM 1512 N N . LEU A 1 193 ? 6.646 12.337 -13.677 1.00 89.44 193 LEU A N 1
ATOM 1513 C CA . LEU A 1 193 ? 6.590 11.975 -15.103 1.00 89.44 193 LEU A CA 1
ATOM 1514 C C . LEU A 1 193 ? 7.407 12.915 -16.004 1.00 89.44 193 LEU A C 1
ATOM 1516 O O . LEU A 1 193 ? 7.947 12.477 -17.017 1.00 89.44 193 LEU A O 1
ATOM 1520 N N . ILE A 1 194 ? 7.533 14.192 -15.631 1.00 92.12 194 ILE A N 1
ATOM 1521 C CA . ILE A 1 194 ? 8.348 15.180 -16.361 1.00 92.12 194 ILE A CA 1
ATOM 1522 C C . ILE A 1 194 ? 9.794 15.286 -15.845 1.00 92.12 194 ILE A C 1
ATOM 1524 O O . ILE A 1 194 ? 10.523 16.201 -16.230 1.00 92.12 194 ILE A O 1
ATOM 1528 N N . GLY A 1 195 ? 10.226 14.362 -14.979 1.00 87.25 195 GLY A N 1
ATOM 1529 C CA . GLY A 1 195 ? 11.613 14.240 -14.525 1.00 87.25 195 GLY A CA 1
ATOM 1530 C C . GLY A 1 195 ? 12.037 15.248 -13.453 1.00 87.25 195 GLY A C 1
ATOM 1531 O O . GLY A 1 195 ? 13.229 15.507 -13.297 1.00 87.25 195 GLY A O 1
ATOM 1532 N N . ARG A 1 196 ? 11.095 15.832 -12.702 1.00 90.19 196 ARG A N 1
ATOM 1533 C CA . ARG A 1 196 ? 11.357 16.906 -11.722 1.00 90.19 196 ARG A CA 1
ATOM 1534 C C . ARG A 1 196 ? 11.365 16.450 -10.266 1.00 90.19 196 ARG A C 1
ATOM 1536 O O . ARG A 1 196 ? 11.230 17.261 -9.351 1.00 90.19 196 ARG A O 1
ATOM 1543 N N . CYS A 1 197 ? 11.588 15.163 -10.035 1.00 90.38 197 CYS A N 1
ATOM 1544 C CA . CYS A 1 197 ? 11.673 14.602 -8.690 1.00 90.38 197 CYS A CA 1
ATOM 1545 C C . CYS A 1 197 ? 13.026 13.932 -8.429 1.00 90.38 197 CYS A C 1
ATOM 1547 O O . CYS A 1 197 ? 13.072 12.714 -8.240 1.00 90.38 197 CYS A O 1
ATOM 1549 N N . PRO A 1 198 ? 14.134 14.705 -8.415 1.00 87.88 198 PRO A N 1
ATOM 1550 C CA . PRO A 1 198 ? 15.424 14.172 -8.004 1.00 87.88 198 PRO A CA 1
ATOM 1551 C C . PRO A 1 198 ? 15.383 13.739 -6.525 1.00 87.88 198 PRO A C 1
ATOM 1553 O O . PRO A 1 198 ? 14.633 14.334 -5.740 1.00 87.88 198 PRO A O 1
ATOM 1556 N N . PRO A 1 199 ? 16.196 12.742 -6.131 1.00 88.44 199 PRO A N 1
ATOM 1557 C CA . PRO A 1 199 ? 16.326 12.322 -4.740 1.00 88.44 199 PRO A CA 1
ATOM 1558 C C . PRO A 1 199 ? 16.658 13.491 -3.814 1.00 88.44 199 PRO A C 1
ATOM 1560 O O . PRO A 1 199 ? 17.545 14.293 -4.111 1.00 88.44 199 PRO A O 1
ATOM 1563 N N . LYS A 1 200 ? 15.949 13.589 -2.687 1.00 89.75 200 LYS A N 1
ATOM 1564 C CA . LYS A 1 200 ? 16.162 14.638 -1.683 1.00 89.75 200 LYS A CA 1
ATOM 1565 C C . LYS A 1 200 ? 15.712 14.202 -0.290 1.00 89.75 200 LYS A C 1
ATOM 1567 O O . LYS A 1 200 ? 14.867 13.325 -0.145 1.00 89.75 200 LYS A O 1
ATOM 1572 N N . GLU A 1 201 ? 16.252 14.859 0.729 1.00 92.31 201 GLU A N 1
ATOM 1573 C CA . GLU A 1 201 ? 15.786 14.731 2.113 1.00 92.31 201 GLU A CA 1
ATOM 1574 C C . GLU A 1 201 ? 14.623 15.715 2.402 1.00 92.31 201 GLU A C 1
ATOM 1576 O O . GLU A 1 201 ? 14.508 16.740 1.722 1.00 92.31 201 GLU A O 1
ATOM 1581 N N . PRO A 1 202 ? 13.771 15.446 3.412 1.00 93.81 202 PRO A N 1
ATOM 1582 C CA . PRO A 1 202 ? 13.776 14.248 4.250 1.00 93.81 202 PRO A CA 1
ATOM 1583 C C . PRO A 1 202 ? 13.187 13.037 3.518 1.00 93.81 202 PRO A C 1
ATOM 1585 O O . PRO A 1 202 ? 12.084 13.112 2.985 1.00 93.81 202 PRO A O 1
ATOM 1588 N N . GLN A 1 203 ? 13.906 11.915 3.522 1.00 95.75 203 GLN A N 1
ATOM 1589 C CA . GLN A 1 203 ? 13.352 10.627 3.106 1.00 95.75 203 GLN A CA 1
ATOM 1590 C C . GLN A 1 203 ? 12.542 10.011 4.247 1.00 95.75 203 GLN A C 1
ATOM 1592 O O . GLN A 1 203 ? 12.945 10.087 5.411 1.00 95.75 203 GLN A O 1
ATOM 1597 N N . ILE A 1 204 ? 11.434 9.356 3.913 1.00 97.56 204 ILE A N 1
ATOM 1598 C CA . ILE A 1 204 ? 10.564 8.678 4.881 1.00 97.56 204 ILE A CA 1
ATOM 1599 C C . ILE A 1 204 ? 10.507 7.177 4.600 1.00 97.56 204 ILE A C 1
ATOM 1601 O O . ILE A 1 204 ? 10.708 6.741 3.468 1.00 97.56 204 ILE A O 1
ATOM 1605 N N . ILE A 1 205 ? 10.219 6.388 5.632 1.00 97.69 205 ILE A N 1
ATOM 1606 C CA . ILE A 1 205 ? 10.047 4.939 5.505 1.00 97.69 205 ILE A CA 1
ATOM 1607 C C . ILE A 1 205 ? 8.652 4.635 4.950 1.00 97.69 205 ILE A C 1
ATOM 1609 O O . ILE A 1 205 ? 7.658 5.142 5.464 1.00 97.69 205 ILE A O 1
ATOM 1613 N N . MET A 1 206 ? 8.587 3.782 3.933 1.00 98.06 206 MET A N 1
ATOM 1614 C CA . MET A 1 206 ? 7.373 3.150 3.421 1.00 98.06 206 MET A CA 1
ATOM 1615 C C . MET A 1 206 ? 7.070 1.855 4.184 1.00 98.06 206 MET A C 1
ATOM 1617 O O . MET A 1 206 ? 7.981 1.121 4.572 1.00 98.06 206 MET A O 1
ATOM 1621 N N . GLY A 1 207 ? 5.782 1.529 4.305 1.00 96.81 207 GLY A N 1
ATOM 1622 C CA . GLY A 1 207 ? 5.309 0.224 4.757 1.00 96.81 207 GLY A CA 1
ATOM 1623 C C . GLY A 1 207 ? 4.896 0.240 6.221 1.00 96.81 207 GLY A C 1
ATOM 1624 O O . GLY A 1 207 ? 4.385 1.244 6.715 1.00 96.81 207 GLY A O 1
ATOM 1625 N N . GLU A 1 208 ? 5.089 -0.869 6.930 1.00 94.94 208 GLU A N 1
ATOM 1626 C CA . GLU A 1 208 ? 4.556 -1.073 8.284 1.00 94.94 208 GLU A CA 1
ATOM 1627 C C . GLU A 1 208 ? 4.891 0.075 9.254 1.00 94.94 208 GLU A C 1
ATOM 1629 O O . GLU A 1 208 ? 4.016 0.526 9.994 1.00 94.94 208 GLU A O 1
ATOM 1634 N N . PHE A 1 209 ? 6.117 0.604 9.201 1.00 95.12 209 PHE A N 1
ATOM 1635 C CA . PHE A 1 209 ? 6.619 1.626 10.130 1.00 95.12 209 PHE A CA 1
ATOM 1636 C C . PHE A 1 209 ? 6.607 3.060 9.582 1.00 95.12 209 PHE A C 1
ATOM 1638 O O . PHE A 1 209 ? 7.313 3.924 10.106 1.00 95.12 209 PHE A O 1
ATOM 1645 N N . VAL A 1 210 ? 5.821 3.340 8.538 1.00 97.81 210 VAL A N 1
ATOM 1646 C CA . VAL A 1 210 ? 5.631 4.715 8.051 1.00 97.81 210 VAL A CA 1
ATOM 1647 C C . VAL A 1 210 ? 5.161 5.641 9.179 1.00 97.81 210 VAL A C 1
ATOM 1649 O O . VAL A 1 210 ? 4.313 5.287 10.005 1.0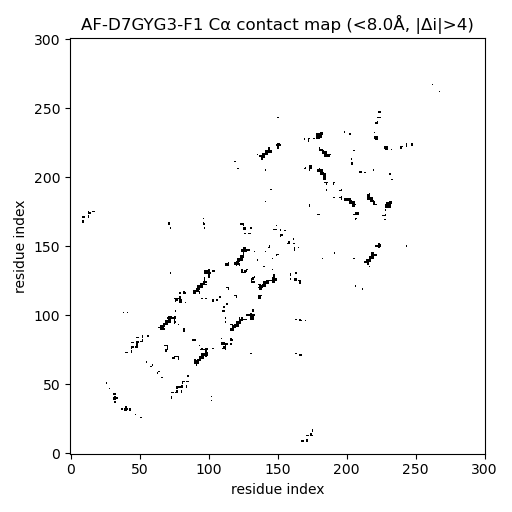0 97.81 210 VAL A O 1
ATOM 1652 N N . ASN A 1 211 ? 5.713 6.855 9.218 1.00 97.06 211 ASN A N 1
ATOM 1653 C CA . ASN A 1 211 ? 5.265 7.866 10.164 1.00 97.06 211 ASN A CA 1
ATOM 1654 C C . ASN A 1 211 ? 3.869 8.366 9.761 1.00 97.06 211 ASN A C 1
ATOM 1656 O O . ASN A 1 211 ? 3.674 8.882 8.665 1.00 97.06 211 ASN A O 1
ATOM 1660 N N . ARG A 1 212 ? 2.902 8.263 10.677 1.00 96.69 212 ARG A N 1
ATOM 1661 C CA . ARG A 1 212 ? 1.499 8.632 10.432 1.00 96.69 212 ARG A CA 1
ATOM 1662 C C . ARG A 1 212 ? 1.261 10.140 10.289 1.00 96.69 212 ARG A C 1
ATOM 1664 O O . ARG A 1 212 ? 0.152 10.548 9.973 1.00 96.69 212 ARG A O 1
ATOM 1671 N N . THR A 1 213 ? 2.276 10.975 10.522 1.00 96.62 213 THR A N 1
ATOM 1672 C CA . THR A 1 213 ? 2.226 12.416 10.218 1.00 96.62 213 THR A CA 1
ATOM 1673 C C . THR A 1 213 ? 2.763 12.751 8.825 1.00 96.62 213 THR A C 1
ATOM 1675 O O . THR A 1 213 ? 2.750 13.917 8.433 1.00 96.62 213 THR A O 1
ATOM 1678 N N . SER A 1 214 ? 3.302 11.770 8.095 1.00 96.75 214 SER A N 1
ATOM 1679 C CA . SER A 1 214 ? 3.799 11.964 6.733 1.00 96.75 214 SER A CA 1
ATOM 1680 C C . SER A 1 214 ? 2.649 12.190 5.758 1.00 96.75 214 SER A C 1
ATOM 1682 O O . SER A 1 214 ? 1.552 11.665 5.940 1.00 96.75 214 SER A O 1
ATOM 1684 N N . SER A 1 215 ? 2.905 12.969 4.708 1.00 97.50 215 SER A N 1
ATOM 1685 C CA . SER A 1 215 ? 1.916 13.214 3.662 1.00 97.50 215 SER A CA 1
ATOM 1686 C C . SER A 1 215 ? 2.548 13.497 2.305 1.00 97.50 215 SER A C 1
ATOM 1688 O O . SER A 1 215 ? 3.723 13.861 2.228 1.00 97.50 215 SER A O 1
ATOM 1690 N N . GLY A 1 216 ? 1.753 13.350 1.248 1.00 97.44 216 GLY A N 1
ATOM 1691 C CA . GLY A 1 216 ? 2.139 13.638 -0.130 1.00 97.44 216 GLY A CA 1
ATOM 1692 C C . GLY A 1 216 ? 2.830 12.473 -0.837 1.00 97.44 216 GLY A C 1
ATOM 1693 O O . GLY A 1 216 ? 2.918 11.353 -0.329 1.00 97.44 216 GLY A O 1
ATOM 1694 N N . VAL A 1 217 ? 3.336 12.756 -2.034 1.00 98.19 217 VAL A N 1
ATOM 1695 C CA . VAL A 1 217 ? 3.893 11.750 -2.941 1.00 98.19 217 VAL A CA 1
ATOM 1696 C C . VAL A 1 217 ? 5.356 11.468 -2.630 1.00 98.19 217 VAL A C 1
ATOM 1698 O O . VAL A 1 217 ? 6.163 12.388 -2.488 1.00 98.19 217 VAL A O 1
ATOM 1701 N N . HIS A 1 218 ? 5.711 10.188 -2.580 1.00 98.00 218 HIS A N 1
ATOM 1702 C CA . HIS A 1 218 ? 7.076 9.730 -2.367 1.00 98.00 218 HIS A CA 1
ATOM 1703 C C . HIS A 1 218 ? 7.480 8.698 -3.413 1.00 98.00 218 HIS A C 1
ATOM 1705 O O . HIS A 1 218 ? 6.715 7.805 -3.772 1.00 98.00 218 HIS A O 1
ATOM 1711 N N . LEU A 1 219 ? 8.710 8.813 -3.897 1.00 96.56 219 LEU A N 1
ATOM 1712 C CA . LEU A 1 219 ? 9.302 7.861 -4.827 1.00 96.56 219 LEU A CA 1
ATOM 1713 C C . LEU A 1 219 ? 10.213 6.931 -4.051 1.00 96.56 219 LEU A C 1
ATOM 1715 O O . LEU A 1 219 ? 11.089 7.400 -3.331 1.00 96.56 219 LEU A O 1
ATOM 1719 N N . VAL A 1 220 ? 9.999 5.630 -4.202 1.00 96.44 220 VAL A N 1
ATOM 1720 C CA . VAL A 1 220 ? 10.790 4.578 -3.554 1.00 96.44 220 VAL A CA 1
ATOM 1721 C C . VAL A 1 220 ? 11.436 3.752 -4.647 1.00 96.44 220 VAL A C 1
ATOM 1723 O O . VAL A 1 220 ? 10.856 3.557 -5.709 1.00 96.44 220 VAL A O 1
ATOM 1726 N N . ILE A 1 221 ? 12.621 3.231 -4.386 1.00 93.19 221 ILE A N 1
ATOM 1727 C CA . ILE A 1 221 ? 13.328 2.330 -5.294 1.00 93.19 221 ILE A CA 1
ATOM 1728 C C . ILE A 1 221 ? 13.623 1.020 -4.584 1.00 93.19 221 ILE A C 1
ATOM 1730 O O . ILE A 1 221 ? 13.781 0.986 -3.362 1.00 93.19 221 ILE A O 1
ATOM 1734 N N . THR A 1 222 ? 13.693 -0.057 -5.353 1.00 92.31 222 THR A N 1
ATOM 1735 C CA . THR A 1 222 ? 13.918 -1.399 -4.819 1.00 92.31 222 THR A CA 1
ATOM 1736 C C . THR A 1 222 ? 14.868 -2.182 -5.704 1.00 92.31 222 THR A C 1
ATOM 1738 O O . THR A 1 222 ? 15.037 -1.878 -6.885 1.00 92.31 222 THR A O 1
ATOM 1741 N N . ASP A 1 223 ? 15.424 -3.255 -5.156 1.00 88.31 223 ASP A N 1
ATOM 1742 C CA . ASP A 1 223 ? 16.086 -4.279 -5.953 1.00 88.31 223 ASP A CA 1
ATOM 1743 C C . ASP A 1 223 ? 15.056 -5.146 -6.711 1.00 88.31 223 ASP A C 1
ATOM 1745 O O . ASP A 1 223 ? 13.839 -5.096 -6.478 1.00 88.31 223 ASP A O 1
ATOM 1749 N N . SER A 1 224 ? 15.554 -5.942 -7.652 1.00 83.75 224 SER A N 1
ATOM 1750 C CA . SER A 1 224 ? 14.780 -6.873 -8.473 1.00 83.75 224 SER A CA 1
ATOM 1751 C C . SER A 1 224 ? 14.462 -8.190 -7.774 1.00 83.75 224 SER A C 1
ATOM 1753 O O . SER A 1 224 ? 13.452 -8.818 -8.102 1.00 83.75 224 SER A O 1
ATOM 1755 N N . VAL A 1 225 ? 15.262 -8.576 -6.779 1.00 81.88 225 VAL A N 1
ATOM 1756 C CA . VAL A 1 225 ? 15.138 -9.834 -6.032 1.00 81.88 225 VAL A CA 1
ATOM 1757 C C . VAL A 1 225 ? 15.141 -9.555 -4.531 1.00 81.88 225 VAL A C 1
ATOM 1759 O O . VAL A 1 225 ? 15.736 -8.579 -4.092 1.00 81.88 225 VAL A O 1
ATOM 1762 N N . SER A 1 226 ? 14.442 -10.390 -3.756 1.00 82.38 226 SER A N 1
ATOM 1763 C CA . SER A 1 226 ? 14.386 -10.266 -2.299 1.00 82.38 226 SER A CA 1
ATOM 1764 C C . SER A 1 226 ? 15.749 -10.608 -1.663 1.00 82.38 226 SER A C 1
ATOM 1766 O O . SER A 1 226 ? 16.380 -11.577 -2.100 1.00 82.38 226 SER A O 1
ATOM 1768 N N . PRO A 1 227 ? 16.206 -9.876 -0.628 1.00 89.94 227 PRO A N 1
ATOM 1769 C CA . PRO A 1 227 ? 15.561 -8.699 -0.042 1.00 89.94 227 PRO A CA 1
ATOM 1770 C C . PRO A 1 227 ? 15.557 -7.495 -0.999 1.00 89.94 227 PRO A C 1
ATOM 1772 O O . PRO A 1 227 ? 16.592 -7.110 -1.535 1.00 89.94 227 PRO A O 1
ATOM 1775 N N . PHE A 1 228 ? 14.374 -6.918 -1.215 1.00 90.56 228 PHE A N 1
ATOM 1776 C CA . PHE A 1 228 ? 14.116 -5.829 -2.154 1.00 90.56 228 PHE A CA 1
ATOM 1777 C C . PHE A 1 228 ? 14.494 -4.454 -1.601 1.00 90.56 228 PHE A C 1
ATOM 1779 O O . PHE A 1 228 ? 14.750 -3.531 -2.377 1.00 90.56 228 PHE A O 1
ATOM 1786 N N . ALA A 1 229 ? 14.462 -4.281 -0.280 1.00 93.81 229 ALA A N 1
ATOM 1787 C CA . ALA A 1 229 ? 14.822 -3.034 0.373 1.00 93.81 229 ALA A CA 1
ATOM 1788 C C . ALA A 1 229 ? 16.281 -2.683 0.061 1.00 93.81 229 ALA A C 1
ATOM 1790 O O . ALA A 1 229 ? 17.162 -3.532 0.150 1.00 93.81 229 ALA A O 1
ATOM 1791 N N . VAL A 1 230 ? 16.556 -1.420 -0.263 1.00 91.75 230 VAL A N 1
ATOM 1792 C CA . VAL A 1 230 ? 17.925 -0.947 -0.552 1.00 91.75 230 VAL A CA 1
ATOM 1793 C C . VAL A 1 230 ? 18.410 0.134 0.417 1.00 91.75 230 VAL A C 1
ATOM 1795 O O . VAL A 1 230 ? 19.528 0.624 0.277 1.00 91.75 230 VAL A O 1
ATOM 1798 N N . GLY A 1 231 ? 17.605 0.487 1.423 1.00 92.19 231 GLY A N 1
ATOM 1799 C CA . GLY A 1 231 ? 17.935 1.535 2.385 1.00 92.19 231 GLY A CA 1
ATOM 1800 C C . GLY A 1 231 ? 17.696 2.948 1.853 1.00 92.19 231 GLY A C 1
ATOM 1801 O O . GLY A 1 231 ? 16.982 3.146 0.869 1.00 92.19 231 GLY A O 1
ATOM 1802 N N . LYS A 1 232 ? 18.260 3.945 2.548 1.00 90.69 232 LYS A N 1
ATOM 1803 C CA . LYS A 1 232 ? 18.193 5.350 2.129 1.00 90.69 232 LYS A CA 1
ATOM 1804 C C . LYS A 1 232 ? 18.901 5.536 0.804 1.00 90.69 232 LYS A C 1
ATOM 1806 O O . LYS A 1 232 ? 20.060 5.148 0.659 1.00 90.69 232 LYS A O 1
ATOM 1811 N N . PHE A 1 233 ? 18.238 6.204 -0.127 1.00 80.81 233 PHE A N 1
ATOM 1812 C CA . PHE A 1 233 ? 18.841 6.457 -1.416 1.00 80.81 233 PHE A CA 1
ATOM 1813 C C . PHE A 1 233 ? 19.717 7.707 -1.391 1.00 80.81 233 PHE A C 1
ATOM 1815 O O . PHE A 1 233 ? 19.272 8.776 -0.975 1.00 80.81 233 PHE A O 1
ATOM 1822 N N . THR A 1 234 ? 20.965 7.568 -1.834 1.00 71.50 234 THR A N 1
ATOM 1823 C CA . THR A 1 234 ? 21.966 8.648 -1.840 1.00 71.50 234 THR A CA 1
ATOM 1824 C C . THR A 1 234 ? 22.676 8.826 -3.188 1.00 71.50 234 THR A C 1
ATOM 1826 O O . THR A 1 234 ? 23.507 9.724 -3.308 1.00 71.50 234 THR A O 1
ATOM 1829 N N . GLY A 1 235 ? 22.360 8.005 -4.200 1.00 65.25 235 GLY A N 1
ATOM 1830 C CA . GLY A 1 235 ? 23.093 7.933 -5.472 1.00 65.25 235 GLY A CA 1
ATOM 1831 C C . GLY A 1 235 ? 22.243 8.206 -6.724 1.00 65.25 235 GLY A C 1
ATOM 1832 O O . GLY A 1 235 ? 21.083 8.604 -6.628 1.00 65.25 235 GLY A O 1
ATOM 1833 N N . PRO A 1 236 ? 22.806 8.021 -7.929 1.00 60.78 236 PRO A N 1
ATOM 1834 C CA . PRO A 1 236 ? 22.057 8.004 -9.183 1.00 60.78 236 PRO A CA 1
ATOM 1835 C C . PRO A 1 236 ? 21.333 6.659 -9.380 1.00 60.78 236 PRO A C 1
ATOM 1837 O O . PRO A 1 236 ? 21.887 5.596 -9.113 1.00 60.78 236 PRO A O 1
ATOM 1840 N N . ALA A 1 237 ? 20.093 6.677 -9.894 1.00 57.56 237 ALA A N 1
ATOM 1841 C CA . ALA A 1 237 ? 19.232 5.477 -9.975 1.00 57.56 237 ALA A CA 1
ATOM 1842 C C . ALA A 1 237 ? 19.853 4.327 -10.787 1.00 57.56 237 ALA A C 1
ATOM 1844 O O . ALA A 1 237 ? 19.548 3.158 -10.561 1.00 57.56 237 ALA A O 1
ATOM 1845 N N . ILE A 1 238 ? 20.770 4.662 -11.700 1.00 59.25 238 ILE A N 1
ATOM 1846 C CA . ILE A 1 238 ? 21.492 3.712 -12.546 1.00 59.25 238 ILE A CA 1
ATOM 1847 C C . ILE A 1 238 ? 22.329 2.704 -11.746 1.00 59.25 238 ILE A C 1
ATOM 1849 O O . ILE A 1 238 ? 22.461 1.564 -12.180 1.00 59.25 238 ILE A O 1
ATOM 1853 N N . GLU A 1 239 ? 22.839 3.073 -10.567 1.00 59.56 239 GLU A N 1
ATOM 1854 C CA . GLU A 1 239 ? 23.635 2.165 -9.730 1.00 59.56 239 GLU A CA 1
ATOM 1855 C C . GLU A 1 239 ? 22.809 0.974 -9.234 1.00 59.56 239 GLU A C 1
ATOM 1857 O O . GLU A 1 239 ? 23.306 -0.151 -9.194 1.00 59.56 239 GLU A O 1
ATOM 1862 N N . ILE A 1 240 ? 21.525 1.189 -8.934 1.00 59.03 240 ILE A N 1
ATOM 1863 C CA . ILE A 1 240 ? 20.610 0.117 -8.523 1.00 59.03 240 ILE A CA 1
ATOM 1864 C C . ILE A 1 240 ? 20.286 -0.787 -9.703 1.00 59.03 240 ILE A C 1
ATOM 1866 O O . ILE A 1 240 ? 20.325 -2.005 -9.553 1.00 59.03 240 ILE A O 1
ATOM 1870 N N . PHE A 1 241 ? 20.045 -0.219 -10.887 1.00 55.19 241 PHE A N 1
ATOM 1871 C CA . PHE A 1 241 ? 19.829 -1.020 -12.092 1.00 55.19 241 PHE A CA 1
ATOM 1872 C C . PHE A 1 241 ? 21.042 -1.908 -12.403 1.00 55.19 241 PHE A C 1
ATOM 1874 O O . PHE A 1 241 ? 20.878 -3.109 -12.613 1.00 55.19 241 PHE A O 1
ATOM 1881 N N . VAL A 1 242 ? 22.260 -1.360 -12.349 1.00 59.12 242 VAL A N 1
ATOM 1882 C CA . VAL A 1 242 ? 23.496 -2.128 -12.582 1.00 59.12 242 VAL A CA 1
ATOM 1883 C C . VAL A 1 242 ? 23.678 -3.225 -11.530 1.00 59.12 242 VAL A C 1
ATOM 1885 O O . VAL A 1 242 ? 23.969 -4.368 -11.881 1.00 59.12 242 VAL A O 1
ATOM 1888 N N . LYS A 1 243 ? 23.465 -2.910 -10.247 1.00 59.84 243 LYS A N 1
ATOM 1889 C CA . LYS A 1 243 ? 23.543 -3.890 -9.156 1.00 59.84 243 LYS A CA 1
ATOM 1890 C C . LYS A 1 243 ? 22.519 -5.015 -9.329 1.00 59.84 243 LYS A C 1
ATOM 1892 O O . LYS A 1 243 ? 22.873 -6.182 -9.176 1.00 59.84 243 LYS A O 1
ATOM 1897 N N . SER A 1 244 ? 21.288 -4.671 -9.702 1.00 60.47 244 SER A N 1
ATOM 1898 C CA . SER A 1 244 ? 20.215 -5.640 -9.931 1.00 60.47 244 SER A CA 1
ATOM 1899 C C . SER A 1 244 ? 20.547 -6.607 -11.074 1.00 60.47 244 SER A C 1
ATOM 1901 O O . SER A 1 244 ? 20.287 -7.802 -10.959 1.00 60.47 244 SER A O 1
ATOM 1903 N N . GLU A 1 245 ? 21.206 -6.129 -12.135 1.00 62.41 245 GLU A N 1
ATOM 1904 C CA . GLU A 1 245 ? 21.612 -6.960 -13.273 1.00 62.41 245 GLU A CA 1
ATOM 1905 C C . GLU A 1 245 ? 22.754 -7.921 -12.907 1.00 62.41 245 GLU A C 1
ATOM 1907 O O . GLU A 1 245 ? 22.737 -9.092 -13.289 1.00 62.41 245 GLU A O 1
ATOM 1912 N N . LEU A 1 246 ? 23.723 -7.460 -12.106 1.00 61.25 246 LEU A N 1
ATOM 1913 C CA . LEU A 1 246 ? 24.798 -8.312 -11.584 1.00 61.25 246 LEU A CA 1
ATOM 1914 C C . LEU A 1 246 ? 24.244 -9.428 -10.685 1.00 61.25 246 LEU A C 1
ATOM 1916 O O . LEU A 1 246 ? 24.550 -10.597 -10.911 1.00 61.25 246 LEU A O 1
ATOM 1920 N N . ILE A 1 247 ? 23.367 -9.085 -9.735 1.00 62.19 247 ILE A N 1
ATOM 1921 C CA . ILE A 1 247 ? 22.714 -10.058 -8.843 1.00 62.19 247 ILE A CA 1
ATOM 1922 C C . ILE A 1 247 ? 21.868 -11.050 -9.646 1.00 62.19 247 ILE A C 1
ATOM 1924 O O . ILE A 1 247 ? 21.904 -12.253 -9.392 1.00 62.19 247 ILE A O 1
ATOM 1928 N N . ARG A 1 248 ? 21.124 -10.569 -10.647 1.00 60.38 248 ARG A N 1
ATOM 1929 C CA . ARG A 1 248 ? 20.336 -11.420 -11.542 1.00 60.38 248 ARG A CA 1
ATOM 1930 C C . ARG A 1 248 ? 21.210 -12.446 -12.259 1.00 60.38 248 ARG A C 1
ATOM 1932 O O . ARG A 1 248 ? 20.809 -13.604 -12.369 1.00 60.38 248 ARG A O 1
ATOM 1939 N N . ARG A 1 249 ? 22.395 -12.043 -12.725 1.00 65.50 249 ARG A N 1
ATOM 1940 C CA . ARG A 1 249 ? 23.361 -12.958 -13.341 1.00 65.50 249 ARG A CA 1
ATOM 1941 C C . ARG A 1 249 ? 23.837 -14.013 -12.343 1.00 65.50 249 ARG A C 1
ATOM 1943 O O . ARG A 1 249 ? 23.821 -15.191 -12.675 1.00 65.50 249 ARG A O 1
ATOM 1950 N N . ASP A 1 250 ? 24.175 -13.613 -11.122 1.00 67.06 250 ASP A N 1
ATOM 1951 C CA . ASP A 1 250 ? 24.642 -14.535 -10.079 1.00 67.06 250 ASP A CA 1
ATOM 1952 C C . ASP A 1 250 ? 23.553 -15.537 -9.654 1.00 67.06 250 ASP A C 1
ATOM 1954 O O . ASP A 1 250 ? 23.834 -16.720 -9.457 1.00 67.06 250 ASP A O 1
ATOM 1958 N N . ILE A 1 251 ? 22.292 -15.099 -9.571 1.00 57.62 251 ILE A N 1
ATOM 1959 C CA . ILE A 1 251 ? 21.144 -15.979 -9.304 1.00 57.62 251 ILE A CA 1
ATOM 1960 C C . ILE A 1 251 ? 20.920 -16.946 -10.460 1.00 57.62 251 ILE A C 1
ATOM 1962 O O . ILE A 1 251 ? 20.660 -18.120 -10.215 1.00 57.62 251 ILE A O 1
ATOM 1966 N N . LEU A 1 252 ? 21.020 -16.478 -11.706 1.00 56.41 252 LEU A N 1
ATOM 1967 C CA . LEU A 1 252 ? 20.884 -17.341 -12.875 1.00 56.41 252 LEU A CA 1
ATOM 1968 C C . LEU A 1 252 ? 21.979 -18.414 -12.895 1.00 56.41 252 LEU A C 1
ATOM 1970 O O . LEU A 1 252 ? 21.682 -19.572 -13.163 1.00 56.41 252 LEU A O 1
ATOM 1974 N N . GLU A 1 253 ? 23.220 -18.053 -12.569 1.00 66.94 253 GLU A N 1
ATOM 1975 C CA . GLU A 1 253 ? 24.328 -19.007 -12.445 1.00 66.94 253 GLU A CA 1
ATOM 1976 C C . GLU A 1 253 ? 24.117 -19.986 -11.284 1.00 66.94 253 GLU A C 1
ATOM 1978 O O . GLU A 1 253 ? 24.339 -21.186 -11.439 1.00 66.94 253 GLU A O 1
ATOM 1983 N N . LYS A 1 254 ? 23.603 -19.518 -10.140 1.00 62.47 254 LYS A N 1
ATOM 1984 C CA . LYS A 1 254 ? 23.202 -20.404 -9.042 1.00 62.47 254 LYS A CA 1
ATOM 1985 C C . LYS A 1 254 ? 22.105 -21.378 -9.480 1.00 62.47 254 LYS A C 1
ATOM 1987 O O . LYS A 1 254 ? 22.218 -22.562 -9.205 1.00 62.47 254 LYS A O 1
ATOM 1992 N N . TYR A 1 255 ? 21.084 -20.902 -10.189 1.00 47.09 255 TYR A N 1
ATOM 1993 C CA . TYR A 1 255 ? 19.978 -21.733 -10.663 1.00 47.09 255 TYR A CA 1
ATOM 1994 C C . TYR A 1 255 ? 20.441 -22.755 -11.703 1.00 47.09 255 TYR A C 1
ATOM 1996 O O . TYR A 1 255 ? 20.023 -23.903 -11.650 1.00 47.09 255 TYR A O 1
ATOM 2004 N N . LYS A 1 256 ? 21.345 -22.370 -12.616 1.00 56.50 256 LYS A N 1
ATOM 2005 C CA . LYS A 1 256 ? 22.004 -23.314 -13.530 1.00 56.50 256 LYS A CA 1
ATOM 2006 C C . LYS A 1 256 ? 22.728 -24.404 -12.755 1.00 56.50 256 LYS A C 1
ATOM 2008 O O . LYS A 1 256 ? 22.511 -25.571 -13.038 1.00 56.50 256 LYS A O 1
ATOM 2013 N N . LYS A 1 257 ? 23.508 -24.030 -11.741 1.00 62.25 257 LYS A N 1
ATOM 2014 C CA . LYS A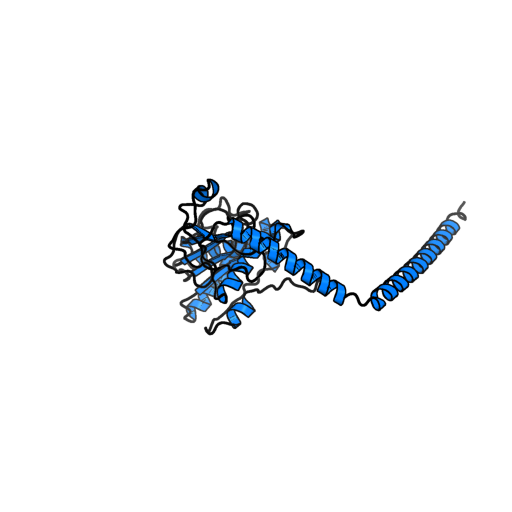 1 257 ? 24.226 -24.981 -10.891 1.00 62.25 257 LYS A CA 1
ATOM 2015 C C . LYS A 1 257 ? 23.278 -25.887 -10.099 1.00 62.25 257 LYS A C 1
ATOM 2017 O O . LYS A 1 257 ? 23.537 -27.074 -9.962 1.00 62.25 257 LYS A O 1
ATOM 2022 N N . ASP A 1 258 ? 22.179 -25.344 -9.583 1.00 51.22 258 ASP A N 1
ATOM 2023 C CA . ASP A 1 258 ? 21.165 -26.108 -8.852 1.00 51.22 258 ASP A CA 1
ATOM 2024 C C . ASP A 1 258 ? 20.429 -27.084 -9.786 1.00 51.22 258 ASP A C 1
ATOM 2026 O O . ASP A 1 258 ? 20.171 -28.212 -9.384 1.00 51.22 258 ASP A O 1
ATOM 2030 N N . VAL A 1 259 ? 20.164 -26.694 -11.040 1.00 51.22 259 VAL A N 1
ATOM 2031 C CA . VAL A 1 259 ? 19.623 -27.572 -12.094 1.00 51.22 259 VAL A CA 1
ATOM 2032 C C . VAL A 1 259 ? 20.638 -28.640 -12.503 1.00 51.22 259 VAL A C 1
ATOM 2034 O O . VAL A 1 259 ? 20.271 -29.804 -12.590 1.00 51.22 259 VAL A O 1
ATOM 2037 N N . GLU A 1 260 ? 21.908 -28.284 -12.698 1.00 57.22 260 GLU A N 1
ATOM 2038 C CA . GLU A 1 260 ? 22.994 -29.234 -12.982 1.00 57.22 260 GLU A CA 1
ATOM 2039 C C . GLU A 1 260 ? 23.166 -30.258 -11.851 1.00 57.22 260 GLU A C 1
ATOM 2041 O O . GLU A 1 260 ? 23.435 -31.421 -12.120 1.00 57.22 260 GLU A O 1
ATOM 2046 N N . ASN A 1 261 ? 22.942 -29.858 -10.596 1.00 52.09 261 ASN A N 1
ATOM 2047 C CA . ASN A 1 261 ? 22.964 -30.763 -9.444 1.00 52.09 261 ASN A CA 1
ATOM 2048 C C . ASN A 1 261 ? 21.668 -31.583 -9.272 1.00 52.09 261 ASN A C 1
ATOM 2050 O O . ASN A 1 261 ? 21.676 -32.556 -8.524 1.00 52.09 261 ASN A O 1
ATOM 2054 N N . PHE A 1 262 ? 20.555 -31.174 -9.894 1.00 44.41 262 PHE A N 1
ATOM 2055 C CA . PHE A 1 262 ? 19.261 -31.877 -9.845 1.00 44.41 262 PHE A CA 1
ATOM 2056 C C . PHE A 1 262 ? 19.058 -32.855 -11.004 1.00 44.41 262 PHE A C 1
ATOM 2058 O O . PHE A 1 262 ? 18.136 -33.670 -10.962 1.00 44.41 262 PHE A O 1
ATOM 2065 N N . ILE A 1 263 ? 19.885 -32.767 -12.045 1.00 46.91 263 ILE A N 1
ATOM 2066 C CA . ILE A 1 263 ? 19.927 -33.755 -13.117 1.00 46.91 263 ILE A CA 1
ATOM 2067 C C . ILE A 1 263 ? 20.829 -34.889 -12.629 1.00 46.91 263 ILE A C 1
ATOM 2069 O O . ILE A 1 263 ? 22.036 -34.887 -12.852 1.00 46.91 263 ILE A O 1
ATOM 2073 N N . ASP A 1 264 ? 20.230 -35.849 -11.927 1.00 47.59 264 ASP A N 1
ATOM 2074 C CA . ASP A 1 264 ? 20.804 -37.187 -11.819 1.00 47.59 264 ASP A CA 1
ATOM 2075 C C . ASP A 1 264 ? 20.761 -37.780 -13.240 1.00 47.59 264 ASP A C 1
ATOM 2077 O O . ASP A 1 264 ? 19.680 -38.043 -13.781 1.00 47.59 264 ASP A O 1
ATOM 2081 N N . GLU A 1 265 ? 21.917 -37.842 -13.915 1.00 49.12 265 GLU A N 1
ATOM 2082 C CA . GLU A 1 265 ? 22.020 -38.253 -15.327 1.00 49.12 265 GLU A CA 1
ATOM 2083 C C . GLU A 1 265 ? 21.395 -39.639 -15.573 1.00 49.12 265 GLU A C 1
ATOM 2085 O O . GLU A 1 265 ? 20.916 -39.906 -16.679 1.00 49.12 265 GLU A O 1
ATOM 2090 N N . ASP A 1 266 ? 21.311 -40.479 -14.540 1.00 48.50 266 ASP A N 1
ATOM 2091 C CA . ASP A 1 266 ? 20.765 -41.833 -14.624 1.00 48.50 266 ASP A CA 1
ATOM 2092 C C . ASP A 1 266 ? 19.219 -41.854 -14.712 1.00 48.50 266 ASP A C 1
ATOM 2094 O O . ASP A 1 266 ? 18.652 -42.602 -15.516 1.00 48.50 266 ASP A O 1
ATOM 2098 N N . ASP A 1 267 ? 18.516 -40.961 -14.002 1.00 47.94 267 ASP A N 1
ATOM 2099 C CA . ASP A 1 267 ? 17.038 -40.932 -13.939 1.00 47.94 267 ASP A CA 1
ATOM 2100 C C . ASP A 1 267 ? 16.409 -40.355 -15.228 1.00 47.94 267 ASP A C 1
ATOM 2102 O O . ASP A 1 267 ? 15.317 -40.737 -15.676 1.00 47.94 267 ASP A O 1
ATOM 2106 N N . VAL A 1 268 ? 17.118 -39.431 -15.888 1.00 51.16 268 VAL A N 1
ATOM 2107 C CA . VAL A 1 268 ? 16.663 -38.828 -17.150 1.00 51.16 268 VAL A CA 1
ATOM 2108 C C . VAL A 1 268 ? 16.771 -39.829 -18.297 1.00 51.16 268 VAL A C 1
ATOM 2110 O O . VAL A 1 268 ? 15.849 -39.920 -19.110 1.00 51.16 268 VAL A O 1
ATOM 2113 N N . VAL A 1 269 ? 17.848 -40.616 -18.361 1.00 48.94 269 VAL A N 1
ATOM 2114 C CA . VAL A 1 269 ? 18.023 -41.619 -19.420 1.00 48.94 269 VAL A CA 1
ATOM 2115 C C . VAL A 1 269 ? 16.998 -42.743 -19.278 1.00 48.94 269 VAL A C 1
ATOM 2117 O O . VAL A 1 269 ? 16.385 -43.116 -20.281 1.00 48.94 269 VAL A O 1
ATOM 2120 N N . GLU A 1 270 ? 16.742 -43.227 -18.059 1.00 51.28 270 GLU A N 1
ATOM 2121 C CA . GLU A 1 270 ? 15.759 -44.288 -17.809 1.00 51.28 270 GLU A CA 1
ATOM 2122 C C . GLU A 1 270 ? 14.320 -43.807 -18.072 1.00 51.28 270 GLU A C 1
ATOM 2124 O O . GLU A 1 270 ? 13.553 -44.483 -18.769 1.00 51.28 270 GLU A O 1
ATOM 2129 N N . SER A 1 271 ? 13.971 -42.580 -17.655 1.00 46.44 271 SER A N 1
ATOM 2130 C CA . SER A 1 271 ? 12.644 -42.014 -17.944 1.00 46.44 271 SER A CA 1
ATOM 2131 C C . SER A 1 271 ? 12.424 -41.735 -19.436 1.00 46.44 271 SER A C 1
ATOM 2133 O O . SER A 1 271 ? 11.325 -41.970 -19.945 1.00 46.44 271 SER A O 1
ATOM 2135 N N . LEU A 1 272 ? 13.452 -41.304 -20.179 1.00 45.50 272 LEU A N 1
ATOM 2136 C CA . LEU A 1 272 ? 13.369 -41.112 -21.630 1.00 45.50 272 LEU A CA 1
ATOM 2137 C C . LEU A 1 272 ? 13.263 -42.450 -22.379 1.00 45.50 272 LEU A C 1
ATOM 2139 O O . LEU A 1 272 ? 12.535 -42.532 -23.377 1.00 45.50 272 LEU A O 1
ATOM 2143 N N . TYR A 1 273 ? 13.926 -43.504 -21.889 1.00 46.72 273 TYR A N 1
ATOM 2144 C CA . TYR A 1 273 ? 13.826 -44.854 -22.449 1.00 46.72 273 TYR A CA 1
ATOM 2145 C C . TYR A 1 273 ? 12.427 -45.454 -22.259 1.00 46.72 273 TYR A C 1
ATOM 2147 O O . TYR A 1 273 ? 11.829 -45.933 -23.228 1.00 46.72 273 TYR A O 1
ATOM 2155 N N . GLU A 1 274 ? 11.854 -45.361 -21.057 1.00 53.97 274 GLU A N 1
ATOM 2156 C CA . GLU A 1 274 ? 10.496 -45.847 -20.780 1.00 53.97 274 GLU A CA 1
ATOM 2157 C C . GLU A 1 274 ? 9.425 -45.035 -21.526 1.00 53.97 274 GLU A C 1
ATOM 2159 O O . GLU A 1 274 ? 8.482 -45.592 -22.097 1.00 53.97 274 GLU A O 1
ATOM 2164 N N . HIS A 1 275 ? 9.598 -43.714 -21.643 1.00 50.22 275 HIS A N 1
ATOM 2165 C CA . HIS A 1 275 ? 8.663 -42.872 -22.394 1.00 50.22 275 HIS A CA 1
ATOM 2166 C C . HIS A 1 275 ? 8.698 -43.150 -23.911 1.00 50.22 275 HIS A C 1
ATOM 2168 O O . HIS A 1 275 ? 7.666 -43.081 -24.587 1.00 50.22 275 HIS A O 1
ATOM 2174 N N . SER A 1 276 ? 9.870 -43.502 -24.453 1.00 47.50 276 SER A N 1
ATOM 2175 C CA . SER A 1 276 ? 10.041 -43.976 -25.835 1.00 47.50 276 SER A CA 1
ATOM 2176 C C . SER A 1 276 ? 9.374 -45.341 -26.056 1.00 47.50 276 SER A C 1
ATOM 2178 O O . SER A 1 276 ? 8.624 -45.531 -27.022 1.00 47.50 276 SER A O 1
ATOM 2180 N N . ARG A 1 277 ? 9.571 -46.278 -25.120 1.00 60.25 277 ARG A N 1
ATOM 2181 C CA . ARG A 1 277 ? 8.986 -47.623 -25.161 1.00 60.25 277 ARG A CA 1
ATOM 2182 C C . ARG A 1 277 ? 7.454 -47.586 -25.135 1.00 60.25 277 ARG A C 1
ATOM 2184 O O . ARG A 1 277 ? 6.813 -48.193 -25.996 1.00 60.25 277 ARG A O 1
ATOM 2191 N N . LEU A 1 278 ? 6.866 -46.810 -24.223 1.00 57.97 278 LEU A N 1
ATOM 2192 C CA . LEU A 1 278 ? 5.413 -46.654 -24.101 1.00 57.97 278 LEU A CA 1
ATOM 2193 C C . LEU A 1 278 ? 4.788 -45.995 -25.340 1.00 57.97 278 LEU A C 1
ATOM 2195 O O . LEU A 1 278 ? 3.721 -46.421 -25.786 1.00 57.97 278 LEU A O 1
ATOM 2199 N N . LYS A 1 279 ? 5.452 -45.003 -25.955 1.00 55.66 279 LYS A N 1
ATOM 2200 C CA . LYS A 1 279 ? 4.983 -44.393 -27.215 1.00 55.66 279 LYS A CA 1
ATOM 2201 C C . LYS A 1 279 ? 4.958 -45.390 -28.374 1.00 55.66 279 LYS A C 1
ATOM 2203 O O . LYS A 1 279 ? 4.012 -45.367 -29.164 1.00 55.66 279 LYS A O 1
ATOM 2208 N N . ASN A 1 280 ? 5.947 -46.278 -28.462 1.00 51.16 280 ASN A N 1
ATOM 2209 C CA . ASN A 1 280 ? 5.996 -47.303 -29.506 1.00 51.16 280 ASN A CA 1
ATOM 2210 C C . ASN A 1 280 ? 4.904 -48.370 -29.331 1.00 51.16 280 ASN A C 1
ATOM 2212 O O . ASN A 1 280 ? 4.268 -48.746 -30.316 1.00 51.16 280 ASN A O 1
ATOM 2216 N N . GLU A 1 281 ? 4.613 -48.803 -28.100 1.00 56.22 281 GLU A N 1
ATOM 2217 C CA . GLU A 1 281 ? 3.500 -49.726 -27.822 1.00 56.22 281 GLU A CA 1
ATOM 2218 C C . GLU A 1 281 ? 2.127 -49.085 -28.095 1.00 56.22 281 GLU A C 1
ATOM 2220 O O . GLU A 1 281 ? 1.237 -49.729 -28.659 1.00 56.22 281 GLU A O 1
ATOM 2225 N N . HIS A 1 282 ? 1.955 -47.800 -27.764 1.00 52.28 282 HIS A N 1
ATOM 2226 C CA . HIS A 1 282 ? 0.713 -47.070 -28.034 1.00 52.28 282 HIS A CA 1
ATOM 2227 C C . HIS A 1 282 ? 0.490 -46.825 -29.533 1.00 52.28 282 HIS A C 1
ATOM 2229 O O . HIS A 1 282 ? -0.638 -46.931 -30.013 1.00 52.28 282 HIS A O 1
ATOM 2235 N N . SER A 1 283 ? 1.561 -46.555 -30.287 1.00 49.38 283 SER A N 1
ATOM 2236 C CA . SER A 1 283 ? 1.514 -46.431 -31.748 1.00 49.38 283 SER A CA 1
ATOM 2237 C C . SER A 1 283 ? 1.129 -47.758 -32.418 1.00 49.38 283 SER A C 1
ATOM 2239 O O . SER A 1 283 ? 0.252 -47.772 -33.280 1.00 49.38 283 SER A O 1
ATOM 2241 N N . LYS A 1 284 ? 1.684 -48.888 -31.944 1.00 50.25 284 LYS A N 1
ATOM 2242 C CA . LYS A 1 284 ? 1.348 -50.241 -32.428 1.00 50.25 284 LYS A CA 1
ATOM 2243 C C . LYS A 1 284 ? -0.124 -50.607 -32.201 1.00 50.25 284 LYS A C 1
ATOM 2245 O O . LYS A 1 284 ? -0.806 -51.001 -33.144 1.00 50.25 284 LYS A O 1
ATOM 2250 N N . LYS A 1 285 ? -0.647 -50.378 -30.988 1.00 53.12 285 LYS A N 1
ATOM 2251 C CA . LYS A 1 285 ? -2.077 -50.588 -30.679 1.00 53.12 285 LYS A CA 1
ATOM 2252 C C . LYS A 1 285 ? -2.999 -49.691 -31.504 1.00 53.12 285 LYS A C 1
ATOM 2254 O O . LYS A 1 285 ? -4.095 -50.100 -31.874 1.00 53.12 285 LYS A O 1
ATOM 2259 N N . LYS A 1 286 ? -2.569 -48.461 -31.799 1.00 48.16 286 LYS A N 1
ATOM 2260 C CA . LYS A 1 286 ? -3.349 -47.531 -32.620 1.00 48.16 286 LYS A CA 1
ATOM 2261 C C . LYS A 1 286 ? -3.368 -47.952 -34.092 1.00 48.16 286 LYS A C 1
ATOM 2263 O O . LYS A 1 286 ? -4.405 -47.799 -34.724 1.00 48.16 286 LYS A O 1
ATOM 2268 N N . SER A 1 287 ? -2.276 -48.516 -34.620 1.00 44.78 287 SER A N 1
ATOM 2269 C CA . SER A 1 287 ? -2.261 -49.081 -35.976 1.00 44.78 287 SER A CA 1
ATOM 2270 C C . SER A 1 287 ? -3.111 -50.348 -36.109 1.00 44.78 287 SER A C 1
ATOM 2272 O O . SER A 1 287 ? -3.815 -50.474 -37.103 1.00 44.78 287 SER A O 1
ATOM 2274 N N . GLU A 1 288 ? -3.115 -51.238 -35.111 1.00 51.00 288 GLU A N 1
ATOM 2275 C CA . GLU A 1 288 ? -3.941 -52.460 -35.124 1.00 51.00 288 GLU A CA 1
ATOM 2276 C C . GLU A 1 288 ? -5.444 -52.128 -35.089 1.00 51.00 288 GLU A C 1
ATOM 2278 O O . GLU A 1 288 ? -6.198 -52.603 -35.932 1.00 51.00 288 GLU A O 1
ATOM 2283 N N . ASN A 1 289 ? -5.862 -51.193 -34.226 1.00 50.22 289 ASN A N 1
ATOM 2284 C CA . ASN A 1 289 ? -7.265 -50.765 -34.142 1.00 50.22 289 ASN A CA 1
ATOM 2285 C C . ASN A 1 289 ? -7.781 -50.052 -35.408 1.00 50.22 289 ASN A C 1
ATOM 2287 O O . ASN A 1 289 ? -8.980 -50.081 -35.675 1.00 50.22 289 ASN A O 1
ATOM 2291 N N . ILE A 1 290 ? -6.905 -49.389 -36.175 1.00 46.47 290 ILE A N 1
ATOM 2292 C CA . ILE A 1 290 ? -7.282 -48.739 -37.444 1.00 46.47 290 ILE A CA 1
ATOM 2293 C C . ILE A 1 290 ? -7.446 -49.784 -38.558 1.00 46.47 290 ILE A C 1
ATOM 2295 O O . ILE A 1 290 ? -8.347 -49.654 -39.385 1.00 46.47 290 ILE A O 1
ATOM 2299 N N . ILE A 1 291 ? -6.618 -50.834 -38.570 1.00 46.16 291 ILE A N 1
ATOM 2300 C CA . ILE A 1 291 ? -6.728 -51.930 -39.546 1.00 46.16 291 ILE A CA 1
ATOM 2301 C C . ILE A 1 291 ? -8.030 -52.718 -39.322 1.00 46.16 291 ILE A C 1
ATOM 2303 O O . ILE A 1 291 ? -8.743 -52.989 -40.289 1.00 46.16 291 ILE A O 1
ATOM 2307 N N . ASP A 1 292 ? -8.406 -52.979 -38.066 1.00 46.50 292 ASP A N 1
ATOM 2308 C CA . ASP A 1 292 ? -9.656 -53.680 -37.738 1.00 46.50 292 ASP A CA 1
ATOM 2309 C C . ASP A 1 292 ? -10.913 -52.855 -38.079 1.00 46.50 292 ASP A C 1
ATOM 2311 O O . ASP A 1 292 ? -11.910 -53.411 -38.543 1.00 46.50 292 ASP A O 1
ATOM 2315 N N . SER A 1 293 ? -10.874 -51.521 -37.937 1.00 44.84 293 SER A N 1
ATOM 2316 C CA . SER A 1 293 ? -12.013 -50.660 -38.297 1.00 44.84 293 SER A CA 1
ATOM 2317 C C . SER A 1 293 ? -12.235 -50.528 -39.807 1.00 44.84 293 SER A C 1
ATOM 2319 O O . SER A 1 293 ? -13.369 -50.363 -40.240 1.00 44.84 293 SER A O 1
ATOM 2321 N N . VAL A 1 294 ? -11.174 -50.635 -40.616 1.00 44.91 294 VAL A N 1
ATOM 2322 C CA . VAL A 1 294 ? -11.269 -50.561 -42.088 1.00 44.91 294 VAL A CA 1
ATOM 2323 C C . VAL A 1 294 ? -11.689 -51.912 -42.690 1.00 44.91 294 VAL A C 1
ATOM 2325 O O . VAL A 1 294 ? -12.293 -51.948 -43.758 1.00 44.91 294 VAL A O 1
ATOM 2328 N N . SER A 1 295 ? -11.453 -53.024 -41.984 1.00 43.31 295 SER A N 1
ATOM 2329 C CA . SER A 1 295 ? -11.911 -54.365 -42.379 1.00 43.31 295 SER A CA 1
ATOM 2330 C C . SER A 1 295 ? -13.413 -54.604 -42.153 1.00 43.31 295 SER A C 1
ATOM 2332 O O . SER A 1 295 ? -13.970 -55.505 -42.771 1.00 43.31 295 SER A O 1
ATOM 2334 N N . ALA A 1 296 ? -14.077 -53.829 -41.287 1.00 43.94 296 ALA A N 1
ATOM 2335 C CA . ALA A 1 296 ? -15.500 -53.996 -40.959 1.00 43.94 296 ALA A CA 1
ATOM 2336 C C . ALA A 1 296 ? -16.464 -53.167 -41.841 1.00 43.94 296 ALA A C 1
ATOM 2338 O O . ALA A 1 296 ? -17.670 -53.399 -41.806 1.00 43.94 296 ALA A O 1
ATOM 2339 N N . GLU A 1 297 ? -15.957 -52.229 -42.649 1.00 43.06 297 GLU A N 1
ATOM 2340 C CA . GLU A 1 297 ? -16.764 -51.355 -43.527 1.00 43.06 297 GLU A CA 1
ATOM 2341 C C . GLU A 1 297 ? -16.819 -51.823 -45.000 1.00 43.06 297 GLU A C 1
ATOM 2343 O O . GLU A 1 297 ? -17.393 -51.138 -45.843 1.00 43.06 297 GLU A O 1
ATOM 2348 N N . VAL A 1 298 ? -16.269 -53.005 -45.321 1.00 41.97 298 VAL A N 1
ATOM 2349 C CA . VAL A 1 298 ? -16.236 -53.572 -46.691 1.00 41.97 298 VAL A CA 1
ATOM 2350 C C . VAL A 1 298 ? -17.199 -54.764 -46.894 1.00 41.97 298 VAL A C 1
ATOM 2352 O O . VAL A 1 298 ? -17.430 -55.154 -48.031 1.00 41.97 298 VAL A O 1
ATOM 2355 N N . ASP A 1 299 ? -17.869 -55.267 -45.849 1.00 40.09 299 ASP A N 1
ATOM 2356 C CA . ASP A 1 299 ? -18.812 -56.410 -45.936 1.00 40.09 299 ASP A CA 1
ATOM 2357 C C . ASP A 1 299 ? -20.310 -56.024 -45.828 1.00 40.09 299 ASP A C 1
ATOM 2359 O O . ASP A 1 299 ? -21.157 -56.827 -45.434 1.00 40.09 299 ASP A O 1
ATOM 2363 N N . LEU A 1 300 ? -20.671 -54.791 -46.205 1.00 43.22 300 LEU A N 1
ATOM 2364 C CA . LEU A 1 300 ? -22.068 -54.342 -46.345 1.00 43.22 300 LEU A CA 1
ATOM 2365 C C . LEU A 1 300 ? -22.296 -53.580 -47.667 1.00 43.22 300 LEU A C 1
ATOM 2367 O O . LEU A 1 300 ? -22.778 -52.448 -47.658 1.00 43.22 300 LEU A O 1
ATOM 2371 N N . ILE A 1 301 ? -21.970 -54.228 -48.795 1.00 38.88 301 ILE A N 1
ATOM 2372 C CA . ILE A 1 301 ? -22.646 -54.108 -50.108 1.00 38.88 301 ILE A CA 1
ATOM 2373 C C . ILE A 1 301 ? -22.692 -55.496 -50.750 1.00 38.88 301 ILE A C 1
ATOM 2375 O O . ILE A 1 301 ? -21.620 -56.131 -50.838 1.00 38.88 301 ILE A O 1
#

pLDDT: mean 81.6, std 19.97, range [25.56, 98.88]

Radius of gyration: 25.72 Å; Cα contacts (8 Å, |Δi|>4): 465; chains: 1; bounding box: 47×74×73 Å

Secondary structure (DSSP, 8-state):
-------S-TTHHHHHTSSS---------HHHH-SS-HHHHHHHHHHHHHHHHHHHHHHHHTT----EEEEETHHHHHHHHHHHHHTT--BSEEEEES-B-TTTTT--GGGS--GGGBS-EEEEESSBTTTB--S--SSEEEEETTSS--TTGGGSTTHHHHHHHHHHHHHHHHTT-SS-EEEEEES-HHHHHTT-----SSPEEESTT--TT--EEEEE---SSSS---BS--S-THHHHHHHHHHHHHHHHHHHHHHHHH--HHHHHHHHHHHHHHHHHHHHHHHHHHHHHHHSSSS--

Mean predicted aligned error: 11.69 Å

Organism: Tribolium castaneum (NCBI:txid7070)

Solvent-accessible surface area (backbone atoms only —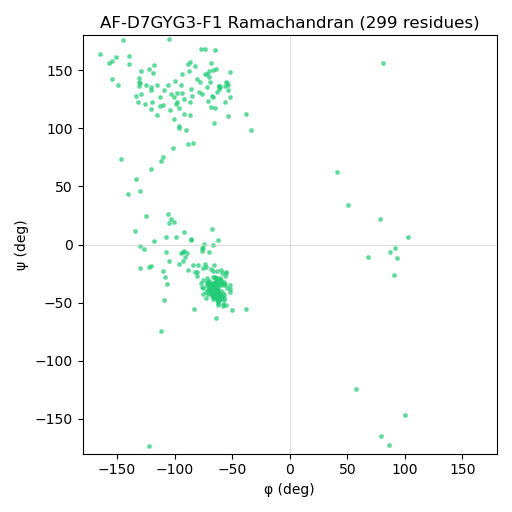 not comparable to full-atom values): 16484 Å² total; per-residue (Å²): 139,88,82,73,69,72,75,92,53,64,49,54,70,36,56,68,73,46,96,64,94,76,90,85,82,85,87,84,54,60,88,57,56,47,77,88,49,59,70,55,25,61,60,40,29,49,59,52,10,52,56,48,26,54,53,53,51,51,47,38,74,76,65,56,76,81,46,72,48,76,16,55,29,62,43,14,32,18,50,28,32,21,25,63,67,40,58,92,53,62,43,48,28,36,38,26,26,20,29,38,16,86,94,29,80,86,47,55,72,92,63,23,48,36,36,84,41,24,75,27,21,41,27,36,25,17,14,26,83,72,54,11,41,74,71,86,36,31,41,22,30,35,25,34,54,78,10,44,57,40,60,61,25,87,79,44,101,47,41,70,61,44,16,44,56,41,26,58,52,53,39,24,49,32,60,67,51,88,60,33,35,30,19,22,58,30,97,36,72,68,42,46,78,76,69,69,50,67,88,46,83,78,60,45,52,50,51,72,75,37,62,80,85,55,65,50,32,23,46,27,59,61,44,43,55,86,78,32,56,66,22,75,81,86,76,65,74,64,58,55,55,54,50,36,53,54,52,49,49,54,49,51,54,49,49,51,51,53,49,61,71,64,54,53,70,67,62,55,54,52,52,52,50,53,54,51,51,52,51,53,54,53,51,51,54,53,53,52,57,51,53,56,59,60,64,68,75,69,82,82,123

Sequence (301 aa):
MAKEALNIRPFIPEYFNRTTDLNIFFVDWSSLAAGPCYPAAVWNTRHVGECTSQLVERIKELGAKNIHLIGFSLGGQLTNFVANALRPYKVSRITGLDPAGPGFLTAGPENKLDKGDAE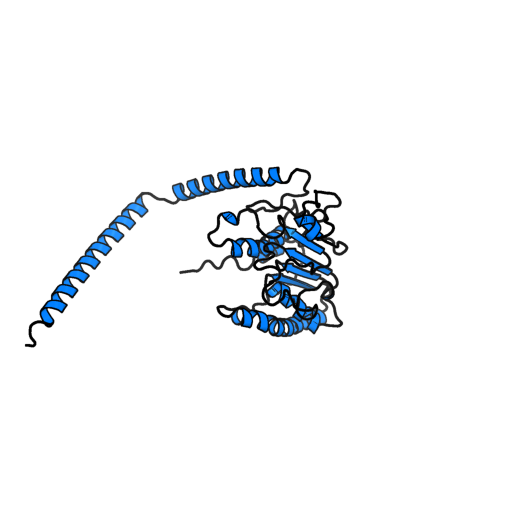FVDVIHTNAFVQGIVEESGHVDFYINGGVIQPGCWAENRFFACNHHRAPLYFAESITTQMGFWGWPCPSYTEYLIGRCPPKEPQIIMGEFVNRTSSGVHLVITDSVSPFAVGKFTGPAIEIFVKSELIRRDILEKYKKDVENFIDEDDVVESLYEHSRLKNEHSKKKSENIIDSVSAEVDLI

Nearest PDB structures (foldseek):
  6oau-assembly2_B  TM=8.621E-01  e=2.457E-18  Homo sapiens
  6e7k-assembly1_A  TM=8.547E-01  e=1.008E-17  Homo sapiens
  6ob0-assembly3_C  TM=8.537E-01  e=2.475E-17  Homo sapiens
  2ppl-assembly1_A  TM=8.522E-01  e=2.338E-16  Homo sapiens
  6oaz-assembly3_C  TM=8.461E-01  e=1.231E-16  Homo sapiens